Protein AF-0000000065850130 (afdb_homodimer)

pLDDT: mean 79.48, std 25.75, range [26.55, 98.88]

Organism: Oryctolagus cuniculus (NCBI:txid9986)

Sequence (296 aa):
MARSLGVPLLLLAALVVALALAVSPAAGARTRQSPRLLGGLEDVDAQEKDVQRALGFAESEYNKGSNDRYHSRALQVVRARRQIVSGVKYYLDVLIGRTTCTKTQTNLANCPFHDQPDLQRKMLCSFEIYSVPWLNKISLLKSDCQNAMARSLGVPLLLLAALVVALALAVSPAAGARTRQSPRLLGGLEDVDAQEKDVQRALGFAESEYNKGSNDRYHSRALQVVRARRQIVSGVKYYLDVLIGRTTCTKTQTNLANCPFHDQPDLQRKMLCSFEIYSVPWLNKISLLKSDCQNA

Secondary structure (DSSP, 8-state):
-------------------------------------TTSEEE--TTSHHHHHHHHHHHHHHHHH---SEEEEEEEEEEEEEEEEEEEEEEEEEEEEEEEEETTSS-GGGPPBP-STTT--EEEEEEEEEEEGGGTEEEEEEEEEEE-/-------------------------------------TTSEEE--TTSHHHHHHHHHHHHHHHHH---SEEEEEEEEEEEEEEEEEEEEEEEEEEEEEEEEETTSS-GGGPPBP-STTT--EEEEEEEEEEEGGGTEEEEEEEEEEE-

Nearest PDB structures (foldseek):
  3qrd-assembly3_A-2  TM=7.182E-01  e=1.865E-14  Homo sapiens
  3s67-assembly1_A-2  TM=6.774E-01  e=1.975E-14  Homo sapiens
  3sva-assembly1_A  TM=6.772E-01  e=9.331E-14  Homo sapiens
  1tij-assembly1_B  TM=5.466E-01  e=1.109E-13  Homo sapiens
  8v57-assembly1_D  TM=5.405E-01  e=1.966E-12  Mus musculus

InterPro domains:
  IPR000010 Cystatin domain [PF00031] (39-134)
  IPR000010 Cystatin domain [SM00043] (36-146)
  IPR000010 Cystatin domain [cd00042] (39-145)
  IPR046350 Cystatin superfamily [SSF54403] (38-146)

Solvent-accessible surface area (backbone atoms only — not comparable to full-atom values): 17678 Å² total; per-residue (Å²): 138,89,71,89,74,80,79,82,84,80,81,79,80,80,79,80,77,77,74,74,76,75,74,68,74,76,72,70,76,66,70,68,67,58,75,72,59,87,51,47,81,37,84,48,64,67,80,39,67,70,47,43,51,52,49,51,50,51,41,52,52,50,47,73,71,41,87,58,67,47,32,48,44,78,74,39,77,77,40,36,30,37,24,51,42,66,39,35,35,36,40,37,32,32,36,31,29,29,27,72,38,47,68,84,58,81,72,72,89,75,48,54,64,40,81,51,81,96,60,29,58,39,31,42,30,43,38,33,34,42,34,25,74,94,72,74,41,74,46,79,74,44,78,49,74,43,86,93,130,88,72,82,73,75,75,77,82,77,77,79,76,79,76,77,76,74,74,73,75,72,72,66,74,73,69,68,74,66,68,68,67,58,76,70,58,88,49,46,81,37,84,47,64,67,80,38,67,69,48,42,52,52,47,53,51,51,40,51,54,49,47,72,72,40,89,60,67,46,32,50,44,77,74,38,77,76,41,35,32,35,23,51,43,66,38,37,36,36,40,37,31,33,36,31,29,30,26,73,38,47,68,84,57,82,71,70,89,74,48,56,65,41,81,51,79,95,60,27,58,40,33,42,31,42,40,33,34,43,34,25,75,96,70,75,41,74,46,81,74,45,77,47,76,41,86,93

Structure (mmCIF, N/CA/C/O backbone):
data_AF-0000000065850130-model_v1
#
loop_
_entity.id
_entity.type
_entity.pdbx_description
1 polymer Cystatin-C
#
loop_
_atom_site.group_PDB
_atom_site.id
_atom_site.type_symbol
_atom_site.label_atom_id
_atom_site.label_alt_id
_atom_site.label_comp_id
_atom_site.label_asym_id
_atom_site.label_entity_id
_atom_site.label_seq_id
_atom_site.pdbx_PDB_ins_code
_atom_site.Cartn_x
_atom_site.Cartn_y
_atom_site.Cartn_z
_atom_site.occupancy
_atom_site.B_iso_or_equiv
_atom_site.auth_seq_id
_atom_site.auth_comp_id
_atom_site.auth_asym_id
_atom_site.auth_atom_id
_atom_site.pdbx_PDB_model_num
ATOM 1 N N . MET A 1 1 ? 57.312 29.875 -98.312 1 26.55 1 MET A N 1
ATOM 2 C CA . MET A 1 1 ? 57.781 28.953 -97.312 1 26.55 1 MET A CA 1
ATOM 3 C C . MET A 1 1 ? 56.781 28.922 -96.125 1 26.55 1 MET A C 1
ATOM 5 O O . MET A 1 1 ? 56.125 29.922 -95.875 1 26.55 1 MET A O 1
ATOM 9 N N . ALA A 1 2 ? 56.719 27.703 -95.375 1 26.78 2 ALA A N 1
ATOM 10 C CA . ALA A 1 2 ? 55.75 26.859 -94.688 1 26.78 2 ALA A CA 1
ATOM 11 C C . ALA A 1 2 ? 55.219 27.578 -93.438 1 26.78 2 ALA A C 1
ATOM 13 O O . ALA A 1 2 ? 55.781 28.562 -93 1 26.78 2 ALA A O 1
ATOM 14 N N . ARG A 1 3 ? 54.656 26.719 -92.562 1 31.78 3 ARG A N 1
ATOM 15 C CA . ARG A 1 3 ? 53.531 26.141 -91.812 1 31.78 3 ARG A CA 1
ATOM 16 C C . ARG A 1 3 ? 53.656 26.422 -90.312 1 31.78 3 ARG A C 1
ATOM 18 O O . ARG A 1 3 ? 53.219 25.625 -89.5 1 31.78 3 ARG A O 1
ATOM 25 N N . SER A 1 4 ? 54.656 27.266 -89.812 1 37.72 4 SER A N 1
ATOM 26 C CA . SER A 1 4 ? 54.969 26.953 -88.438 1 37.72 4 SER A CA 1
ATOM 27 C C . SER A 1 4 ? 53.75 27.141 -87.562 1 37.72 4 SER A C 1
ATOM 29 O O . SER A 1 4 ? 53.188 28.234 -87.5 1 37.72 4 SER A O 1
ATOM 31 N N . LEU A 1 5 ? 52.906 25.984 -87.375 1 41.31 5 LEU A N 1
ATOM 32 C CA . LEU A 1 5 ? 51.656 25.625 -86.688 1 41.31 5 LEU A CA 1
ATOM 33 C C . LEU A 1 5 ? 51.844 25.844 -85.188 1 41.31 5 LEU A C 1
ATOM 35 O O . LEU A 1 5 ? 52.562 25.125 -84.5 1 41.31 5 LEU A O 1
ATOM 39 N N . GLY A 1 6 ? 52.312 26.938 -84.625 1 37.31 6 GLY A N 1
ATOM 40 C CA . GLY A 1 6 ? 52.594 26.953 -83.188 1 37.31 6 GLY A CA 1
ATOM 41 C C . GLY A 1 6 ? 51.406 26.531 -82.375 1 37.31 6 GLY A C 1
ATOM 42 O O . GLY A 1 6 ? 50.281 26.984 -82.625 1 37.31 6 GLY A O 1
ATOM 43 N N . VAL A 1 7 ? 51.375 25.234 -81.75 1 42.41 7 VAL A N 1
ATOM 44 C CA . VAL A 1 7 ? 50.5 24.375 -81 1 42.41 7 VAL A CA 1
ATOM 45 C C . VAL A 1 7 ? 50.062 25.109 -79.75 1 42.41 7 VAL A C 1
ATOM 47 O O . VAL A 1 7 ? 50.875 25.625 -79 1 42.41 7 VAL A O 1
ATOM 50 N N . PRO A 1 8 ? 48.75 25.672 -79.688 1 41.31 8 PRO A N 1
ATOM 51 C CA . PRO A 1 8 ? 48.156 26.359 -78.5 1 41.31 8 PRO A CA 1
ATOM 52 C C . PRO A 1 8 ? 48.094 25.5 -77.25 1 41.31 8 PRO A C 1
ATOM 54 O O . PRO A 1 8 ? 48 24.281 -77.375 1 41.31 8 PRO A O 1
ATOM 57 N N . LEU A 1 9 ? 48.781 25.828 -76.125 1 37.78 9 LEU A N 1
ATOM 58 C CA . LEU A 1 9 ? 48.969 25.422 -74.688 1 37.78 9 LEU A CA 1
ATOM 59 C C . LEU A 1 9 ? 47.625 25.203 -74 1 37.78 9 LEU A C 1
ATOM 61 O O . LEU A 1 9 ? 46.906 26.156 -73.75 1 37.78 9 LEU A O 1
ATOM 65 N N . LEU A 1 10 ? 46.75 24.172 -74.438 1 36.59 10 LEU A N 1
ATOM 66 C CA . LEU A 1 10 ? 45.469 23.797 -73.812 1 36.59 10 LEU A CA 1
ATOM 67 C C . LEU A 1 10 ? 45.688 23.406 -72.375 1 36.59 10 LEU A C 1
ATOM 69 O O . LEU A 1 10 ? 46.406 22.469 -72.062 1 36.59 10 LEU A O 1
ATOM 73 N N . LEU A 1 11 ? 45.625 24.422 -71.375 1 32.78 11 LEU A N 1
ATOM 74 C CA . LEU A 1 11 ? 45.688 24.391 -69.938 1 32.78 11 LEU A CA 1
ATOM 75 C C . LEU A 1 11 ? 44.625 23.453 -69.375 1 32.78 11 LEU A C 1
ATOM 77 O O . LEU A 1 11 ? 43.406 23.656 -69.625 1 32.78 11 LEU A O 1
ATOM 81 N N . LEU A 1 12 ? 44.875 22.094 -69.125 1 30.59 12 LEU A N 1
ATOM 82 C CA . LEU A 1 12 ? 44.156 20.953 -68.562 1 30.59 12 LEU A CA 1
ATOM 83 C C . LEU A 1 12 ? 43.75 21.234 -67.125 1 30.59 12 LEU A C 1
ATOM 85 O O . LEU A 1 12 ? 44.594 21.328 -66.25 1 30.59 12 LEU A O 1
ATOM 89 N N . ALA A 1 13 ? 42.719 22.109 -66.875 1 31.52 13 ALA A N 1
ATOM 90 C CA . ALA A 1 13 ? 42.219 22.375 -65.5 1 31.52 13 ALA A CA 1
ATOM 91 C C . ALA A 1 13 ? 41.656 21.109 -64.875 1 31.52 13 ALA A C 1
ATOM 93 O O . ALA A 1 13 ? 40.688 20.531 -65.375 1 31.52 13 ALA A O 1
ATOM 94 N N . ALA A 1 14 ? 42.469 20.203 -64.25 1 30.5 14 ALA A N 1
ATOM 95 C CA . ALA A 1 14 ? 42.156 19 -63.5 1 30.5 14 ALA A CA 1
ATOM 96 C C . ALA A 1 14 ? 41.156 19.297 -62.406 1 30.5 14 ALA A C 1
ATOM 98 O O . ALA A 1 14 ? 41.406 20.156 -61.531 1 30.5 14 ALA A O 1
ATOM 99 N N . LEU A 1 15 ? 39.844 19.094 -62.594 1 32.31 15 LEU A N 1
ATOM 100 C CA . LEU A 1 15 ? 38.688 19.156 -61.719 1 32.31 15 LEU A CA 1
ATOM 101 C C . LEU A 1 15 ? 38.812 18.156 -60.562 1 32.31 15 LEU A C 1
ATOM 103 O O . LEU A 1 15 ? 38.906 16.953 -60.781 1 32.31 15 LEU A O 1
ATOM 107 N N . VAL A 1 16 ? 39.531 18.453 -59.469 1 32.03 16 VAL A N 1
ATOM 108 C CA . VAL A 1 16 ? 39.625 17.672 -58.25 1 32.03 16 VAL A CA 1
ATOM 109 C C . VAL A 1 16 ? 38.25 17.438 -57.656 1 32.03 16 VAL A C 1
ATOM 111 O O . VAL A 1 16 ? 37.531 18.391 -57.344 1 32.03 16 VAL A O 1
ATOM 114 N N . VAL A 1 17 ? 37.5 16.406 -58.094 1 30.25 17 VAL A N 1
ATOM 115 C CA . VAL A 1 17 ? 36.25 15.906 -57.531 1 30.25 17 VAL A CA 1
ATOM 116 C C . VAL A 1 17 ? 36.469 15.523 -56.062 1 30.25 17 VAL A C 1
ATOM 118 O O . VAL A 1 17 ? 37.219 14.609 -55.75 1 30.25 17 VAL A O 1
ATOM 121 N N . ALA A 1 18 ? 36.438 16.5 -55.156 1 30.03 18 ALA A N 1
ATOM 122 C CA . ALA A 1 18 ? 36.438 16.281 -53.688 1 30.03 18 ALA A CA 1
ATOM 123 C C . ALA A 1 18 ? 35.312 15.352 -53.281 1 30.03 18 ALA A C 1
ATOM 125 O O . ALA A 1 18 ? 34.125 15.672 -53.469 1 30.03 18 ALA A O 1
ATOM 126 N N . LEU A 1 19 ? 35.469 14.047 -53.438 1 30.03 19 LEU A N 1
ATOM 127 C CA . LEU A 1 19 ? 34.594 13.039 -52.844 1 30.03 19 LEU A CA 1
ATOM 128 C C . LEU A 1 19 ? 34.406 13.273 -51.375 1 30.03 19 LEU A C 1
ATOM 130 O O . LEU A 1 19 ? 35.344 13.094 -50.594 1 30.03 19 LEU A O 1
ATOM 134 N N . ALA A 1 20 ? 33.75 14.328 -50.969 1 31.95 20 ALA A N 1
ATOM 135 C CA . ALA A 1 20 ? 33.375 14.453 -49.562 1 31.95 20 ALA A CA 1
ATOM 136 C C . ALA A 1 20 ? 32.688 13.188 -49.062 1 31.95 20 ALA A C 1
ATOM 138 O O . ALA A 1 20 ? 31.641 12.805 -49.562 1 31.95 20 ALA A O 1
ATOM 139 N N . LEU A 1 21 ? 33.5 12.172 -48.719 1 33.78 21 LEU A N 1
ATOM 140 C CA . LEU A 1 21 ? 33.031 11.023 -47.969 1 33.78 21 LEU A CA 1
ATOM 141 C C . LEU A 1 21 ? 32.156 11.461 -46.781 1 33.78 21 LEU A C 1
ATOM 143 O O . LEU A 1 21 ? 32.625 12.203 -45.938 1 33.78 21 LEU A O 1
ATOM 147 N N . ALA A 1 22 ? 30.844 11.727 -46.969 1 33.56 22 ALA A N 1
ATOM 148 C CA . ALA A 1 22 ? 29.828 11.875 -45.938 1 33.56 22 ALA A CA 1
ATOM 149 C C . ALA A 1 22 ? 29.859 10.688 -44.969 1 33.56 22 ALA A C 1
ATOM 151 O O . ALA A 1 22 ? 29.516 9.57 -45.344 1 33.56 22 ALA A O 1
ATOM 152 N N . VAL A 1 23 ? 30.938 10.562 -44.25 1 39.09 23 VAL A N 1
ATOM 153 C CA . VAL A 1 23 ? 30.797 9.656 -43.094 1 39.09 23 VAL A CA 1
ATOM 154 C C . VAL A 1 23 ? 29.562 10.023 -42.281 1 39.09 23 VAL A C 1
ATOM 156 O O . VAL A 1 23 ? 29.484 11.117 -41.719 1 39.09 23 VAL A O 1
ATOM 159 N N . SER A 1 24 ? 28.375 9.711 -42.75 1 36.66 24 SER A N 1
ATOM 160 C CA . SER A 1 24 ? 27.219 9.844 -41.875 1 36.66 24 SER A CA 1
ATOM 161 C C . SER A 1 24 ? 27.453 9.117 -40.562 1 36.66 24 SER A C 1
ATOM 163 O O . SER A 1 24 ? 27.781 7.934 -40.531 1 36.66 24 SER A O 1
ATOM 165 N N . PRO A 1 25 ? 27.922 9.844 -39.562 1 39.22 25 PRO A N 1
ATOM 166 C CA . PRO A 1 25 ? 27.953 9.117 -38.281 1 39.22 25 PRO A CA 1
ATOM 167 C C . PRO A 1 25 ? 26.656 8.375 -38 1 39.22 25 PRO A C 1
ATOM 169 O O . PRO A 1 25 ? 25.578 8.883 -38.312 1 39.22 25 PRO A O 1
ATOM 172 N N . ALA A 1 26 ? 26.547 7.074 -38.281 1 33.75 26 ALA A N 1
ATOM 173 C CA . ALA A 1 26 ? 25.484 6.281 -37.656 1 33.75 26 ALA A CA 1
ATOM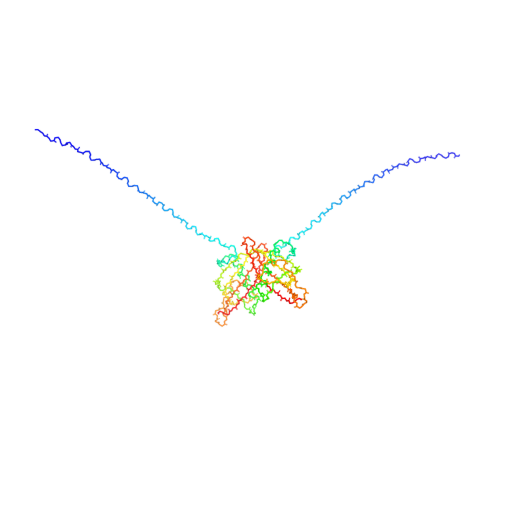 174 C C . ALA A 1 26 ? 25.219 6.707 -36.219 1 33.75 26 ALA A C 1
ATOM 176 O O . ALA A 1 26 ? 26.125 6.617 -35.375 1 33.75 26 ALA A O 1
ATOM 177 N N . ALA A 1 27 ? 24.547 7.809 -36.031 1 34.09 27 ALA A N 1
ATOM 178 C CA . ALA A 1 27 ? 24.031 8.125 -34.719 1 34.09 27 ALA A CA 1
ATOM 179 C C . ALA A 1 27 ? 23.5 6.875 -34 1 34.09 27 ALA A C 1
ATOM 181 O O . ALA A 1 27 ? 22.625 6.18 -34.531 1 34.09 27 ALA A O 1
ATOM 182 N N . GLY A 1 28 ? 24.375 6.043 -33.531 1 33.16 28 GLY A N 1
ATOM 183 C CA . GLY A 1 28 ? 23.891 4.996 -32.625 1 33.16 28 GLY A CA 1
ATOM 184 C C . GLY A 1 28 ? 22.656 5.406 -31.844 1 33.16 28 GLY A C 1
ATOM 185 O O . GLY A 1 28 ? 22.625 6.492 -31.266 1 33.16 28 GLY A O 1
ATOM 186 N N . ALA A 1 29 ? 21.516 5.016 -32.312 1 36.25 29 ALA A N 1
ATOM 187 C CA . ALA A 1 29 ? 20.281 5.141 -31.562 1 36.25 29 ALA A CA 1
ATOM 188 C C . ALA A 1 29 ? 20.5 4.852 -30.078 1 36.25 29 ALA A C 1
ATOM 190 O O . ALA A 1 29 ? 20.781 3.711 -29.703 1 36.25 29 ALA A O 1
ATOM 191 N N . ARG A 1 30 ? 21.266 5.688 -29.422 1 34.75 30 ARG A N 1
ATOM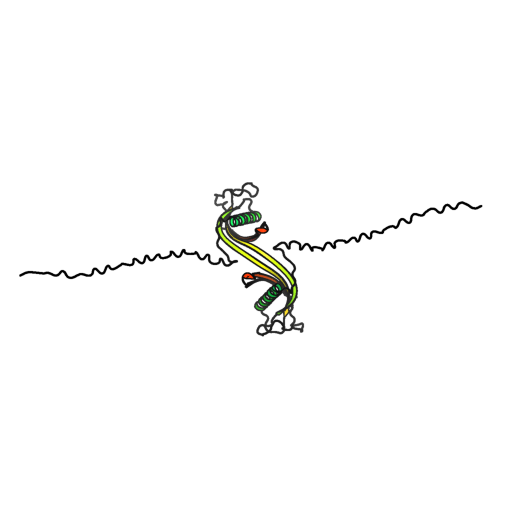 192 C CA . ARG A 1 30 ? 21.141 5.562 -27.984 1 34.75 30 ARG A CA 1
ATOM 193 C C . ARG A 1 30 ? 19.688 5.332 -27.578 1 34.75 30 ARG A C 1
ATOM 195 O O . ARG A 1 30 ? 18.828 6.152 -27.875 1 34.75 30 ARG A O 1
ATOM 202 N N . THR A 1 31 ? 19.156 4.188 -27.797 1 36.19 31 THR A N 1
ATOM 203 C CA . THR A 1 31 ? 17.906 3.93 -27.094 1 36.19 31 THR A CA 1
ATOM 204 C C . THR A 1 31 ? 17.812 4.742 -25.812 1 36.19 31 THR A C 1
ATOM 206 O O . THR A 1 31 ? 18.641 4.57 -24.906 1 36.19 31 THR A O 1
ATOM 209 N N . ARG A 1 32 ? 17.594 5.977 -25.922 1 35.81 32 ARG A N 1
ATOM 210 C CA . ARG A 1 32 ? 17.234 6.75 -24.75 1 35.81 32 ARG A CA 1
ATOM 211 C C . ARG A 1 32 ? 16.5 5.879 -23.719 1 35.81 32 ARG A C 1
ATOM 213 O O . ARG A 1 32 ? 15.383 5.438 -23.969 1 35.81 32 ARG A O 1
ATOM 220 N N . GLN A 1 33 ? 17.188 4.898 -23.188 1 36.97 33 GLN A N 1
ATOM 221 C CA . GLN A 1 33 ? 16.531 4.375 -22 1 36.97 33 GLN A CA 1
ATOM 222 C C . GLN A 1 33 ? 15.734 5.465 -21.281 1 36.97 33 GLN A C 1
ATOM 224 O O . GLN A 1 33 ? 16.297 6.496 -20.891 1 36.97 33 GLN A O 1
ATOM 229 N N . SER A 1 34 ? 14.68 5.914 -21.828 1 39.53 34 SER A N 1
ATOM 230 C CA . SER A 1 34 ? 13.812 6.828 -21.094 1 39.53 34 SER A CA 1
ATOM 231 C C . SER A 1 34 ? 14.086 6.766 -19.594 1 39.53 34 SER A C 1
ATOM 233 O O . SER A 1 34 ? 14.266 5.68 -19.031 1 39.53 34 SER A O 1
ATOM 235 N N . PRO A 1 35 ? 14.672 7.742 -19.109 1 41.19 35 PRO A N 1
ATOM 236 C CA . PRO A 1 35 ? 14.805 7.695 -17.641 1 41.19 35 PRO A CA 1
ATOM 237 C C . PRO A 1 35 ? 13.672 6.918 -16.984 1 41.19 35 PRO A C 1
ATOM 239 O O . PRO A 1 35 ? 12.5 7.25 -17.172 1 41.19 35 PRO A O 1
ATOM 242 N N . ARG A 1 36 ? 13.617 5.578 -17.125 1 45.78 36 ARG A N 1
ATOM 243 C CA . ARG A 1 36 ? 12.641 4.832 -16.328 1 45.78 36 ARG A CA 1
ATOM 244 C C . ARG A 1 36 ? 12.281 5.594 -15.062 1 45.78 36 ARG A C 1
ATOM 246 O O . ARG A 1 36 ? 13.148 5.879 -14.234 1 45.78 36 ARG A O 1
ATOM 253 N N . LEU A 1 37 ? 11.547 6.656 -15.203 1 47.38 37 LEU A N 1
ATOM 254 C CA . LEU A 1 37 ? 11.102 7.363 -14.016 1 47.38 37 LEU A CA 1
ATOM 255 C C . LEU A 1 37 ? 11.031 6.422 -12.812 1 47.38 37 LEU A C 1
ATOM 257 O O . LEU A 1 37 ? 10.367 5.387 -12.867 1 47.38 37 LEU A O 1
ATOM 261 N N . LEU A 1 38 ? 11.953 6.414 -11.914 1 55.56 38 LEU A N 1
ATOM 262 C CA . LEU A 1 38 ? 11.961 5.77 -10.609 1 55.56 38 LEU A CA 1
ATOM 263 C C . LEU A 1 38 ? 10.57 5.797 -9.984 1 55.56 38 LEU A C 1
ATOM 265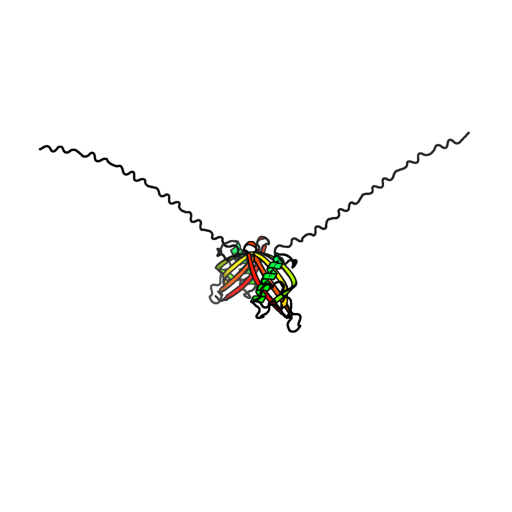 O O . LEU A 1 38 ? 9.93 6.848 -9.922 1 55.56 38 LEU A O 1
ATOM 269 N N . GLY A 1 39 ? 9.875 4.707 -10.07 1 67.69 39 GLY A N 1
ATOM 270 C CA . GLY A 1 39 ? 8.625 4.523 -9.352 1 67.69 39 GLY A CA 1
ATOM 271 C C . GLY A 1 39 ? 7.461 4.152 -10.25 1 67.69 39 GLY A C 1
ATOM 272 O O . GLY A 1 39 ? 6.371 3.83 -9.773 1 67.69 39 GLY A O 1
ATOM 273 N N . GLY A 1 40 ? 7.711 4.355 -11.578 1 79.06 40 GLY A N 1
ATOM 274 C CA . GLY A 1 40 ? 6.594 3.959 -12.422 1 79.06 40 GLY A CA 1
ATOM 275 C C . GLY A 1 40 ? 6.57 2.473 -12.719 1 79.06 40 GLY A C 1
ATOM 276 O O . GLY A 1 40 ? 7.535 1.761 -12.43 1 79.06 40 GLY A O 1
ATOM 277 N N . LEU A 1 41 ? 5.426 2.084 -13.289 1 91.5 41 LEU A N 1
ATOM 278 C CA . LEU A 1 41 ? 5.289 0.685 -13.68 1 91.5 41 LEU A CA 1
ATOM 279 C C . LEU A 1 41 ? 6.082 0.399 -14.953 1 91.5 41 LEU A C 1
ATOM 281 O O . LEU A 1 41 ? 6.066 1.196 -15.891 1 91.5 41 LEU A O 1
ATOM 285 N N . GLU A 1 42 ? 6.844 -0.608 -14.938 1 94.25 42 GLU A N 1
ATOM 286 C CA . GLU A 1 42 ? 7.629 -1.029 -16.094 1 94.25 42 GLU A CA 1
ATOM 287 C C . GLU A 1 42 ? 7.328 -2.479 -16.469 1 94.25 42 GLU A C 1
ATOM 289 O O . GLU A 1 42 ? 7.246 -3.346 -15.594 1 94.25 42 GLU A O 1
ATOM 294 N N . ASP A 1 43 ? 7.117 -2.707 -17.781 1 97 43 ASP A N 1
ATOM 295 C CA . ASP A 1 43 ? 7.004 -4.086 -18.25 1 97 43 ASP A CA 1
ATOM 296 C C . ASP A 1 43 ? 8.32 -4.836 -18.078 1 97 43 ASP A C 1
ATOM 298 O O . ASP A 1 43 ? 9.391 -4.289 -18.359 1 97 43 ASP A O 1
ATOM 302 N N . VAL A 1 44 ? 8.195 -6.023 -17.562 1 97.56 44 VAL A N 1
ATOM 303 C CA . VAL A 1 44 ? 9.414 -6.801 -17.375 1 97.56 44 VAL A CA 1
ATOM 304 C C . VAL A 1 44 ? 9.219 -8.211 -17.922 1 97.56 44 VAL A C 1
ATOM 306 O O . VAL A 1 44 ? 8.086 -8.672 -18.094 1 97.56 44 VAL A O 1
ATOM 309 N N . ASP A 1 45 ? 10.344 -8.812 -18.219 1 97.75 45 ASP A N 1
ATOM 310 C CA . ASP A 1 45 ? 10.328 -10.18 -18.719 1 97.75 45 ASP A CA 1
ATOM 311 C C . ASP A 1 45 ? 9.945 -11.164 -17.609 1 97.75 45 ASP A C 1
ATOM 313 O O . ASP A 1 45 ? 10.539 -11.148 -16.531 1 97.75 45 ASP A O 1
ATOM 317 N N . ALA A 1 46 ? 9.023 -12.016 -17.969 1 97.81 46 ALA A N 1
ATOM 318 C CA . ALA A 1 46 ? 8.523 -13 -17.016 1 97.81 46 ALA A CA 1
ATOM 319 C C . ALA A 1 46 ? 9.633 -13.977 -16.609 1 97.81 46 ALA A C 1
ATOM 321 O O . ALA A 1 46 ? 9.523 -14.641 -15.57 1 97.81 46 ALA A O 1
ATOM 322 N N . GLN A 1 47 ? 10.688 -14.008 -17.328 1 97.5 47 GLN A N 1
ATOM 323 C CA . GLN A 1 47 ? 11.719 -15.016 -17.078 1 97.5 47 GLN A CA 1
ATOM 324 C C . GLN A 1 47 ? 12.82 -14.469 -16.188 1 97.5 47 GLN A C 1
ATOM 326 O O . GLN A 1 47 ? 13.719 -15.203 -15.773 1 97.5 47 GLN A O 1
ATOM 331 N N . GLU A 1 48 ? 12.703 -13.188 -15.859 1 97.19 48 GLU A N 1
ATOM 332 C CA . GLU A 1 48 ? 13.68 -12.641 -14.922 1 97.19 48 GLU A CA 1
ATOM 333 C C . GLU A 1 48 ? 13.625 -13.375 -13.586 1 97.19 48 GLU A C 1
ATOM 335 O O . GLU A 1 48 ? 12.547 -13.727 -13.102 1 97.19 48 GLU A O 1
ATOM 340 N N . LYS A 1 49 ? 14.789 -13.539 -13.008 1 96.81 49 LYS A N 1
ATOM 341 C CA . LYS A 1 49 ? 14.93 -14.336 -11.789 1 96.81 49 LYS A CA 1
ATOM 342 C C . LYS A 1 49 ? 13.992 -13.82 -10.695 1 96.81 49 LYS A C 1
ATOM 344 O O . LYS A 1 49 ? 13.273 -14.609 -10.062 1 96.81 49 LYS A O 1
ATOM 349 N N . ASP A 1 50 ? 13.984 -12.531 -10.484 1 96.75 50 ASP A N 1
ATOM 350 C CA . ASP A 1 50 ? 13.18 -11.961 -9.406 1 96.75 50 ASP A CA 1
ATOM 351 C C . ASP A 1 50 ? 11.688 -12.094 -9.711 1 96.75 50 ASP A C 1
ATOM 353 O O . ASP A 1 50 ? 10.875 -12.258 -8.805 1 96.75 50 ASP A O 1
ATOM 357 N N . VAL A 1 51 ? 11.352 -12.016 -10.977 1 97.81 51 VAL A N 1
ATOM 358 C CA . VAL A 1 51 ? 9.961 -12.195 -11.375 1 97.81 51 VAL A CA 1
ATOM 359 C C . VAL A 1 51 ? 9.539 -13.648 -11.141 1 97.81 51 VAL A C 1
ATOM 361 O O . VAL A 1 51 ? 8.445 -13.914 -10.648 1 97.81 51 VAL A O 1
ATOM 364 N N . GLN A 1 52 ? 10.43 -14.562 -11.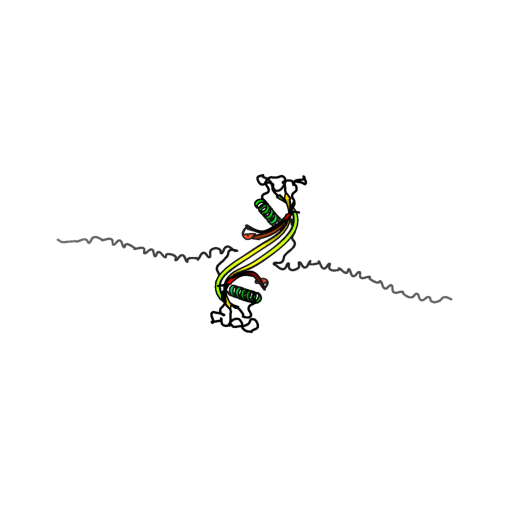438 1 97.5 52 GLN A N 1
ATOM 365 C CA . GLN A 1 52 ? 10.156 -15.969 -11.203 1 97.5 52 GLN A CA 1
ATOM 366 C C . GLN A 1 52 ? 9.992 -16.266 -9.719 1 97.5 52 GLN A C 1
ATOM 368 O O . GLN A 1 52 ? 9.148 -17.078 -9.32 1 97.5 52 GLN A O 1
ATOM 373 N N . ARG A 1 53 ? 10.805 -15.648 -8.977 1 97.19 53 ARG A N 1
ATOM 374 C CA . ARG A 1 53 ? 10.656 -15.797 -7.531 1 97.19 53 ARG A CA 1
ATOM 375 C C . ARG A 1 53 ? 9.289 -15.289 -7.066 1 97.19 53 ARG A C 1
ATOM 377 O O . ARG A 1 53 ? 8.609 -15.945 -6.281 1 97.19 53 ARG A O 1
ATOM 384 N N . ALA A 1 54 ? 8.898 -14.117 -7.516 1 98.44 54 ALA A N 1
ATOM 385 C CA . ALA A 1 54 ? 7.594 -13.555 -7.188 1 98.44 54 ALA A CA 1
ATOM 386 C C .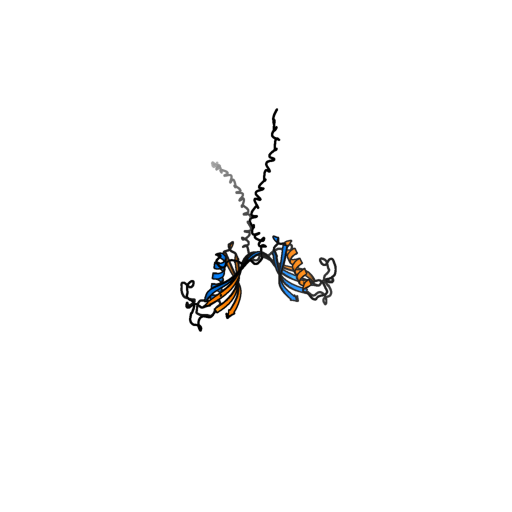 ALA A 1 54 ? 6.469 -14.477 -7.652 1 98.44 54 ALA A C 1
ATOM 388 O O . ALA A 1 54 ? 5.488 -14.68 -6.93 1 98.44 54 ALA A O 1
ATOM 389 N N . LEU A 1 55 ? 6.617 -15.016 -8.797 1 98.19 55 LEU A N 1
ATOM 390 C CA . LEU A 1 55 ? 5.633 -15.945 -9.336 1 98.19 55 LEU A CA 1
ATOM 391 C C . LEU A 1 55 ? 5.504 -17.172 -8.453 1 98.19 55 LEU A C 1
ATOM 393 O O . LEU A 1 55 ? 4.391 -17.609 -8.141 1 98.19 55 LEU A O 1
ATOM 397 N N . GLY A 1 56 ? 6.621 -17.719 -8.109 1 97.12 56 GLY A N 1
ATOM 398 C CA . GLY A 1 56 ? 6.594 -18.875 -7.223 1 97.12 56 GLY A CA 1
ATOM 399 C C . GLY A 1 56 ? 5.875 -18.609 -5.914 1 97.12 56 GLY A C 1
ATOM 400 O O . GLY A 1 56 ? 5.078 -19.422 -5.457 1 97.12 56 GLY A O 1
ATOM 401 N N . PHE A 1 57 ? 6.133 -17.484 -5.383 1 98.25 57 PHE A N 1
ATOM 402 C CA . PHE A 1 57 ? 5.465 -17.094 -4.148 1 98.25 57 PHE A CA 1
ATOM 403 C C . PHE A 1 57 ? 3.963 -16.953 -4.371 1 98.25 57 PHE A C 1
ATOM 405 O O . PHE A 1 57 ? 3.162 -17.422 -3.555 1 98.25 57 PHE A O 1
ATOM 412 N N . ALA A 1 58 ? 3.594 -16.328 -5.422 1 98.31 58 ALA A N 1
ATOM 413 C CA . ALA A 1 58 ? 2.18 -16.172 -5.75 1 98.31 58 ALA A CA 1
ATOM 414 C C . ALA A 1 58 ? 1.487 -17.516 -5.902 1 98.31 58 ALA A C 1
ATOM 416 O O . ALA A 1 58 ? 0.369 -17.703 -5.418 1 98.31 58 ALA A O 1
ATOM 417 N N . GLU A 1 59 ? 2.176 -18.406 -6.559 1 97.12 59 GLU A N 1
ATOM 418 C CA . GLU A 1 59 ? 1.625 -19.75 -6.734 1 97.12 59 GLU A CA 1
ATOM 419 C C . GLU A 1 59 ? 1.412 -20.438 -5.391 1 97.12 59 GLU A C 1
ATOM 421 O O . GLU A 1 59 ? 0.377 -21.078 -5.168 1 97.12 59 GLU A O 1
ATOM 426 N N . SER A 1 60 ? 2.412 -20.266 -4.609 1 96.56 60 SER A N 1
ATOM 427 C CA . SER A 1 60 ? 2.305 -20.859 -3.283 1 96.56 60 SER A CA 1
ATOM 428 C C . SER A 1 60 ? 1.125 -20.281 -2.51 1 96.56 60 SER A C 1
ATOM 430 O O . SER A 1 60 ? 0.347 -21.016 -1.907 1 96.56 60 SER A O 1
ATOM 432 N N . GLU A 1 61 ? 0.995 -18.969 -2.547 1 97.88 61 GLU A N 1
ATOM 433 C CA . GLU A 1 61 ? -0.109 -18.312 -1.852 1 97.88 61 GLU A CA 1
ATOM 434 C C . GLU A 1 61 ? -1.455 -18.734 -2.441 1 97.88 61 GLU A C 1
ATOM 436 O O . GLU A 1 61 ? -2.424 -18.938 -1.707 1 97.88 61 GLU A O 1
ATOM 441 N N . TYR A 1 62 ? -1.56 -18.844 -3.693 1 97.69 62 TYR A N 1
ATOM 442 C CA . TYR A 1 62 ? -2.777 -19.297 -4.355 1 97.69 62 TYR A CA 1
ATOM 443 C C . TYR A 1 62 ? -3.197 -20.672 -3.84 1 97.69 62 TYR A C 1
ATOM 445 O O . TYR A 1 62 ? -4.363 -20.875 -3.496 1 97.69 62 TYR A O 1
ATOM 453 N N . ASN A 1 63 ? -2.283 -21.562 -3.82 1 96.75 63 ASN A N 1
ATOM 454 C CA . ASN A 1 63 ? -2.57 -22.922 -3.416 1 96.75 63 ASN A CA 1
ATOM 455 C C . ASN A 1 63 ? -2.963 -23.016 -1.944 1 96.75 63 ASN A C 1
ATOM 457 O O . ASN A 1 63 ? -3.826 -23.797 -1.569 1 96.75 63 ASN A O 1
ATOM 461 N N . LYS A 1 64 ? -2.332 -22.266 -1.142 1 96.12 64 LYS A N 1
ATOM 462 C CA . LYS A 1 64 ? -2.684 -22.234 0.274 1 96.12 64 LYS A CA 1
ATOM 463 C C . LYS A 1 64 ? -4.117 -21.734 0.469 1 96.12 64 LYS A C 1
ATOM 465 O O . LYS A 1 64 ? -4.812 -22.188 1.385 1 96.12 64 LYS A O 1
ATOM 470 N N . GLY A 1 65 ? -4.531 -20.844 -0.395 1 95.44 65 GLY A N 1
ATOM 471 C CA . GLY A 1 65 ? -5.848 -20.234 -0.25 1 95.44 65 GLY A CA 1
ATOM 472 C C . GLY A 1 65 ? -6.934 -20.984 -1 1 95.44 65 GLY A C 1
ATOM 473 O O . GLY A 1 65 ? -8.109 -20.641 -0.904 1 95.44 65 GLY A O 1
ATOM 474 N N . SER A 1 66 ? -6.5 -21.906 -1.706 1 94.19 66 SER A N 1
ATOM 475 C CA . SER A 1 66 ? -7.457 -22.656 -2.506 1 94.19 66 SER A CA 1
ATOM 476 C C . SER A 1 66 ? -7.941 -23.906 -1.764 1 94.19 66 SER A C 1
ATOM 478 O O . SER A 1 66 ? -7.152 -24.594 -1.114 1 94.19 66 SER A O 1
ATOM 480 N N . ASN A 1 67 ? -9.234 -24.219 -1.868 1 93.19 67 ASN A N 1
ATOM 481 C CA . ASN A 1 67 ? -9.789 -25.406 -1.242 1 93.19 67 ASN A CA 1
ATOM 482 C C . ASN A 1 67 ? -9.648 -26.625 -2.143 1 93.19 67 ASN A C 1
ATOM 484 O O . ASN A 1 67 ? -10.07 -27.734 -1.778 1 93.19 67 ASN A O 1
ATOM 488 N N . ASP A 1 68 ? -9.031 -26.422 -3.182 1 94.31 68 ASP A N 1
ATOM 489 C CA . ASP A 1 68 ? -8.844 -27.547 -4.098 1 94.31 68 ASP A CA 1
ATOM 490 C C . ASP A 1 68 ? -7.824 -28.547 -3.549 1 94.31 68 ASP A C 1
ATOM 492 O O . ASP A 1 68 ? -6.809 -28.141 -2.973 1 94.31 68 ASP A O 1
ATOM 496 N N . ARG A 1 69 ? -8.156 -29.906 -3.729 1 93.06 69 ARG A N 1
ATOM 497 C CA . ARG A 1 69 ? -7.219 -30.922 -3.287 1 93.06 69 ARG A CA 1
ATOM 498 C C . ARG A 1 69 ? -5.992 -30.969 -4.191 1 93.06 69 ARG A C 1
ATOM 500 O O . ARG A 1 69 ? -4.914 -31.375 -3.76 1 93.06 69 ARG A O 1
ATOM 507 N N . TYR A 1 70 ? -6.199 -30.562 -5.422 1 95 70 TYR A N 1
ATOM 508 C CA . TYR A 1 70 ? -5.109 -30.609 -6.387 1 95 70 TYR A CA 1
ATOM 509 C C . TYR A 1 70 ? -4.285 -29.328 -6.348 1 95 70 TYR A C 1
ATOM 511 O O . TYR A 1 70 ? -4.82 -28.25 -6.086 1 95 70 TYR A O 1
ATOM 519 N N . HIS A 1 71 ? -3.012 -29.484 -6.605 1 96.31 71 HIS A N 1
ATOM 520 C CA . HIS A 1 71 ? -2.086 -28.375 -6.77 1 96.31 71 HIS A CA 1
ATOM 521 C C . HIS A 1 71 ? -2.316 -27.656 -8.102 1 96.31 71 HIS A C 1
ATOM 523 O O . HIS A 1 71 ? -2.604 -28.297 -9.109 1 96.31 71 HIS A O 1
ATOM 529 N N . SER A 1 72 ? -2.252 -26.312 -8.062 1 96.69 72 SER A N 1
ATOM 530 C CA . SER A 1 72 ? -2.316 -25.516 -9.281 1 96.69 72 SER A CA 1
ATOM 531 C C . SER A 1 72 ? -0.988 -24.812 -9.555 1 96.69 72 SER A C 1
ATOM 533 O O . SER A 1 72 ? -0.213 -24.562 -8.633 1 96.69 72 SER A O 1
ATOM 535 N N . ARG A 1 73 ? -0.667 -24.625 -10.836 1 96.81 73 ARG A N 1
ATOM 536 C CA . ARG A 1 73 ? 0.535 -23.875 -11.18 1 96.81 73 ARG A CA 1
ATOM 537 C C . ARG A 1 73 ? 0.298 -22.984 -12.391 1 96.81 73 ARG A C 1
ATOM 539 O O . ARG A 1 73 ? -0.729 -23.094 -13.062 1 96.81 73 ARG A O 1
ATOM 546 N N . ALA A 1 74 ? 1.247 -22.109 -12.648 1 97.12 74 ALA A N 1
ATOM 547 C CA . ALA A 1 74 ? 1.106 -21.156 -13.742 1 97.12 74 ALA A CA 1
ATOM 548 C C . ALA A 1 74 ? 1.17 -21.844 -15.094 1 97.12 74 ALA A C 1
ATOM 550 O O . ALA A 1 74 ? 2.111 -22.594 -15.367 1 97.12 74 ALA A O 1
ATOM 551 N N . LEU A 1 75 ? 0.099 -21.625 -15.883 1 96.31 75 LEU A N 1
ATOM 552 C CA . LEU A 1 75 ? 0.132 -22 -17.297 1 96.31 75 LEU A CA 1
ATOM 553 C C . LEU A 1 75 ? 0.898 -20.969 -18.125 1 96.31 75 LEU A C 1
ATOM 555 O O . LEU A 1 75 ? 1.642 -21.328 -19.031 1 96.31 75 LEU A O 1
ATOM 559 N N . GLN A 1 76 ? 0.657 -19.75 -17.734 1 97.19 76 GLN A N 1
ATOM 560 C CA . GLN A 1 76 ? 1.214 -18.641 -18.5 1 97.19 76 GLN A CA 1
ATOM 561 C C . GLN A 1 76 ? 1.208 -17.344 -17.672 1 97.19 76 GLN A C 1
ATOM 563 O O . GLN A 1 76 ? 0.232 -17.062 -16.969 1 97.19 76 GLN A O 1
ATOM 568 N N . VAL A 1 77 ? 2.41 -16.672 -17.766 1 98.62 77 VAL A N 1
ATOM 569 C CA . VAL A 1 77 ? 2.404 -15.297 -17.297 1 98.62 77 VAL A CA 1
ATOM 570 C C . VAL A 1 77 ? 1.946 -14.367 -18.406 1 98.62 77 VAL A C 1
ATOM 572 O O . VAL A 1 77 ? 2.689 -14.109 -19.359 1 98.62 77 VAL A O 1
ATOM 575 N N . VAL A 1 78 ? 0.743 -13.867 -18.25 1 98.56 78 VAL A N 1
ATOM 576 C CA . VAL A 1 78 ? 0.141 -13.023 -19.281 1 98.56 78 VAL A CA 1
ATOM 577 C C . VAL A 1 78 ? 0.818 -11.656 -19.281 1 98.56 78 VAL A C 1
ATOM 579 O O . VAL A 1 78 ? 1.055 -11.078 -20.344 1 98.56 78 VAL A O 1
ATOM 582 N N . ARG A 1 79 ? 1.136 -11.156 -18.141 1 98.56 79 ARG A N 1
ATOM 583 C CA . ARG A 1 79 ? 1.791 -9.859 -18.016 1 98.56 79 ARG A CA 1
ATOM 584 C C . ARG A 1 79 ? 2.566 -9.773 -16.703 1 98.56 79 ARG A C 1
ATOM 586 O O . ARG A 1 79 ? 2.115 -10.273 -15.672 1 98.56 79 ARG A O 1
ATOM 593 N N . ALA A 1 80 ? 3.744 -9.172 -16.828 1 98.69 80 ALA A N 1
ATOM 594 C CA . ALA A 1 80 ? 4.562 -8.891 -15.648 1 98.69 80 ALA A CA 1
ATOM 595 C C . ALA A 1 80 ? 5.047 -7.445 -15.641 1 98.69 80 ALA A C 1
ATOM 597 O O . ALA A 1 80 ? 5.633 -6.977 -16.625 1 98.69 80 ALA A O 1
ATOM 598 N N . ARG A 1 81 ? 4.812 -6.77 -14.555 1 98.06 81 ARG A N 1
ATOM 599 C CA . ARG A 1 81 ? 5.281 -5.398 -14.375 1 98.06 81 ARG A CA 1
ATOM 600 C C . ARG A 1 81 ? 5.949 -5.215 -13.016 1 98.06 81 ARG A C 1
ATOM 602 O O . ARG A 1 81 ? 5.695 -5.984 -12.086 1 98.06 81 ARG A O 1
ATOM 609 N N . ARG A 1 82 ? 6.789 -4.281 -12.977 1 96.38 82 ARG A N 1
ATOM 610 C CA . ARG A 1 82 ? 7.52 -3.967 -11.758 1 96.38 82 ARG A CA 1
ATOM 611 C C . ARG A 1 82 ? 7.453 -2.477 -11.445 1 96.38 82 ARG A C 1
ATOM 613 O O . ARG A 1 82 ? 7.422 -1.646 -12.352 1 96.38 82 ARG A O 1
ATOM 620 N N . GLN A 1 83 ? 7.508 -2.154 -10.156 1 92.38 83 GLN A N 1
ATOM 621 C CA . GLN A 1 83 ? 7.566 -0.789 -9.648 1 92.38 83 GLN A CA 1
ATOM 622 C C . GLN A 1 83 ? 8.539 -0.679 -8.477 1 92.38 83 GLN A C 1
ATOM 624 O O . GLN A 1 83 ? 8.375 -1.355 -7.457 1 92.38 83 GLN A O 1
ATOM 629 N N . ILE A 1 84 ? 9.531 0.103 -8.773 1 89.88 84 ILE A N 1
ATOM 630 C CA . ILE A 1 84 ? 10.453 0.353 -7.672 1 89.88 84 ILE A CA 1
ATOM 631 C C . ILE A 1 84 ? 9.812 1.323 -6.676 1 89.88 84 ILE A C 1
ATOM 633 O O . ILE A 1 84 ? 9.422 2.432 -7.047 1 89.88 84 ILE A O 1
ATOM 637 N N . VAL A 1 85 ? 9.703 0.784 -5.477 1 87.06 85 VAL A N 1
ATOM 638 C CA . VAL A 1 85 ? 9.07 1.587 -4.438 1 87.06 85 VAL A CA 1
ATOM 639 C C . VAL A 1 85 ? 10.125 2.092 -3.457 1 87.06 85 VAL A C 1
ATOM 641 O O . VAL A 1 85 ? 10.891 1.304 -2.9 1 87.06 85 VAL A O 1
ATOM 644 N N . SER A 1 86 ? 10.234 3.359 -3.395 1 89.56 86 SER A N 1
ATOM 645 C CA . SER A 1 86 ? 11.102 4.016 -2.424 1 89.56 86 SER A CA 1
ATOM 646 C C . SER A 1 86 ? 10.477 5.301 -1.9 1 89.56 86 SER A C 1
ATOM 648 O O . SER A 1 86 ? 9.906 6.078 -2.67 1 89.56 86 SER A O 1
ATOM 650 N N . GLY A 1 87 ? 10.492 5.391 -0.506 1 91.75 87 GLY A N 1
ATOM 651 C CA . GLY A 1 87 ? 9.906 6.566 0.114 1 91.75 87 GLY A CA 1
ATOM 652 C C . GLY A 1 87 ? 9.617 6.383 1.593 1 91.75 87 GLY A C 1
ATOM 653 O O . GLY A 1 87 ? 10.305 5.613 2.27 1 91.75 87 GLY A O 1
ATOM 654 N N . VAL A 1 88 ? 8.758 7.258 2.014 1 93.81 88 VAL A N 1
ATOM 655 C CA . VAL A 1 88 ? 8.406 7.238 3.43 1 93.81 88 VAL A CA 1
ATOM 656 C C . VAL A 1 88 ? 6.887 7.316 3.584 1 93.81 88 VAL A C 1
ATOM 658 O O . VAL A 1 88 ? 6.23 8.141 2.943 1 93.81 88 VAL A O 1
ATOM 661 N N . LYS A 1 89 ? 6.434 6.344 4.414 1 95.44 89 LYS A N 1
ATOM 662 C CA . LYS A 1 89 ? 5.039 6.461 4.824 1 95.44 89 LYS A CA 1
ATOM 663 C C . LYS A 1 89 ? 4.922 7.133 6.188 1 95.44 89 LYS A C 1
ATOM 665 O O . LYS A 1 89 ? 5.695 6.84 7.102 1 95.44 89 LYS A O 1
ATOM 670 N N . TYR A 1 90 ? 3.943 8.008 6.254 1 97.88 90 TYR A N 1
ATOM 671 C CA . TYR A 1 90 ? 3.588 8.617 7.527 1 97.88 90 TYR A CA 1
ATOM 672 C C . TYR A 1 90 ? 2.176 8.234 7.945 1 97.88 90 TYR A C 1
ATOM 674 O O . TYR A 1 90 ? 1.253 8.25 7.129 1 97.88 90 TYR A O 1
ATOM 682 N N . TYR A 1 91 ? 2.09 7.898 9.18 1 98.62 91 TYR A N 1
ATOM 683 C CA . TYR A 1 91 ? 0.808 7.609 9.812 1 98.62 91 TYR A CA 1
ATOM 684 C C . TYR A 1 91 ? 0.488 8.641 10.891 1 98.62 91 TYR A C 1
ATOM 686 O O . TYR A 1 91 ? 1.161 8.695 11.922 1 98.62 91 TYR A O 1
ATOM 694 N N . LEU A 1 92 ? -0.534 9.359 10.633 1 98.88 92 LEU A N 1
ATOM 695 C CA . LEU A 1 92 ? -0.846 10.461 11.539 1 98.88 92 LEU A CA 1
ATOM 696 C C . LEU A 1 92 ? -2.25 10.312 12.117 1 98.88 92 LEU A C 1
ATOM 698 O O . LEU A 1 92 ? -3.219 10.164 11.367 1 98.88 92 LEU A O 1
ATOM 702 N N . ASP A 1 93 ? -2.389 10.273 13.406 1 98.88 93 ASP A N 1
ATOM 703 C CA . ASP A 1 93 ? -3.652 10.5 14.102 1 98.88 93 ASP A CA 1
ATOM 704 C C . ASP A 1 93 ? -3.781 11.953 14.547 1 98.88 93 ASP A C 1
ATOM 706 O O . ASP A 1 93 ? -2.961 12.445 15.328 1 98.88 93 ASP A O 1
ATOM 710 N N . VAL A 1 94 ? -4.836 12.523 14.055 1 98.81 94 VAL A N 1
ATOM 711 C CA . VAL A 1 94 ? -4.914 13.969 14.219 1 98.81 94 VAL A CA 1
ATOM 712 C C . VAL A 1 94 ? -6.305 14.367 14.695 1 98.81 94 VAL A C 1
ATOM 714 O O . VAL A 1 94 ? -7.312 13.883 14.164 1 98.81 94 VAL A O 1
ATOM 717 N N . LEU A 1 95 ? -6.371 15.133 15.75 1 98.5 95 LEU A N 1
ATOM 718 C CA . LEU A 1 95 ? -7.598 15.836 16.109 1 98.5 95 LEU A CA 1
ATOM 719 C C . LEU A 1 95 ? -7.742 17.125 15.289 1 98.5 95 LEU A C 1
ATOM 721 O O . LEU A 1 95 ? -6.914 18.031 15.406 1 98.5 95 LEU A O 1
ATOM 725 N N . ILE A 1 96 ? -8.75 17.125 14.484 1 97.75 96 ILE A N 1
ATOM 726 C CA . ILE A 1 96 ? -8.984 18.25 13.594 1 97.75 96 ILE A CA 1
ATOM 727 C C . ILE A 1 96 ? -10.133 19.109 14.133 1 97.75 96 ILE A C 1
ATOM 729 O O . ILE A 1 96 ? -11.141 18.578 14.602 1 97.75 96 ILE A O 1
ATOM 733 N N . GLY A 1 97 ? -9.938 20.391 14.023 1 96.88 97 GLY A N 1
ATOM 734 C CA . GLY A 1 97 ? -10.977 21.312 14.469 1 96.88 97 GLY A CA 1
ATOM 735 C C . GLY A 1 97 ? -11.359 22.328 13.406 1 96.88 97 GLY A C 1
ATOM 736 O O . GLY A 1 97 ? -10.5 22.797 12.656 1 96.88 97 GLY A O 1
ATOM 737 N N . ARG A 1 98 ? -12.609 22.656 13.477 1 96.12 98 ARG A N 1
ATOM 738 C CA . ARG A 1 98 ? -13.125 23.672 12.57 1 96.12 98 ARG A CA 1
ATOM 739 C C . ARG A 1 98 ? -12.68 25.062 13.016 1 96.12 98 ARG A C 1
ATOM 741 O O . ARG A 1 98 ? -12.688 25.375 14.203 1 96.12 98 ARG A O 1
ATOM 748 N N . THR A 1 99 ? -12.281 25.875 12.078 1 96.19 99 THR A N 1
ATOM 749 C CA . THR A 1 99 ? -11.867 27.234 12.375 1 96.19 99 THR A CA 1
ATOM 750 C C . THR A 1 99 ? -12.945 28.234 11.961 1 96.19 99 THR A C 1
ATOM 752 O O . THR A 1 99 ? -13.992 27.844 11.43 1 96.19 99 THR A O 1
ATOM 755 N N . THR A 1 100 ? -12.727 29.5 12.234 1 95.19 100 THR A N 1
ATOM 756 C CA . THR A 1 100 ? -13.688 30.547 11.922 1 95.19 100 THR A CA 1
ATOM 757 C C . THR A 1 100 ? -13.477 31.078 10.5 1 95.19 100 THR A C 1
ATOM 759 O O . THR A 1 100 ? -14.227 31.922 10.031 1 95.19 100 THR A O 1
ATOM 762 N N . CYS A 1 101 ? -12.352 30.562 9.836 1 95.69 101 CYS A N 1
ATOM 763 C CA . CYS A 1 101 ? -12.039 31.016 8.484 1 95.69 101 CYS A CA 1
ATOM 764 C C . CYS A 1 101 ? -12.75 30.172 7.441 1 95.69 101 CYS A C 1
ATOM 766 O O . CYS A 1 101 ? -12.898 28.953 7.617 1 95.69 101 CYS A O 1
ATOM 768 N N . THR A 1 102 ? -13.211 30.891 6.379 1 93.75 102 THR A N 1
ATOM 769 C CA . THR A 1 102 ? -13.742 30.141 5.246 1 93.75 102 THR A CA 1
ATOM 770 C C . THR A 1 102 ? -12.625 29.672 4.328 1 93.75 102 THR A C 1
ATOM 772 O O . THR A 1 102 ? -11.516 30.203 4.359 1 93.75 102 THR A O 1
ATOM 775 N N . LYS A 1 103 ? -12.828 28.625 3.508 1 90.12 103 LYS A N 1
ATOM 776 C CA . LYS A 1 103 ? -11.797 27.953 2.717 1 90.12 103 LYS A CA 1
ATOM 777 C C . LYS A 1 103 ? -11.234 28.875 1.644 1 90.12 103 LYS A C 1
ATOM 779 O O . LYS A 1 103 ? -10.156 28.641 1.109 1 90.12 103 LYS A O 1
ATOM 784 N N . THR A 1 104 ? -11.883 30.047 1.384 1 88.44 104 THR A N 1
ATOM 785 C CA . THR A 1 104 ? -11.453 30.938 0.311 1 88.44 104 THR A CA 1
ATOM 786 C C . THR A 1 104 ? -10.57 32.062 0.855 1 88.44 104 THR A C 1
ATOM 788 O O . THR A 1 104 ? -10.023 32.844 0.089 1 88.44 104 THR A O 1
ATOM 791 N N . GLN A 1 105 ? -10.438 32.156 2.104 1 86.5 105 GLN A N 1
ATOM 792 C CA . GLN A 1 105 ? -9.625 33.219 2.697 1 86.5 105 GLN A CA 1
ATOM 793 C C . GLN A 1 105 ? -8.133 32.906 2.584 1 86.5 105 GLN A C 1
ATOM 795 O O . GLN A 1 105 ? -7.758 31.781 2.262 1 86.5 105 GLN A O 1
ATOM 800 N N . THR A 1 106 ? -7.453 34.062 2.826 1 82.25 106 THR A N 1
ATOM 801 C CA . THR A 1 106 ? -6 33.938 2.811 1 82.25 106 THR A CA 1
ATOM 802 C C . THR A 1 106 ? -5.457 33.719 4.223 1 82.25 106 THR A C 1
ATOM 804 O O . THR A 1 106 ? -6.156 34 5.203 1 82.25 106 THR A O 1
ATOM 807 N N . ASN A 1 107 ? -4.297 33.125 4.551 1 82.69 107 ASN A N 1
ATOM 808 C CA . ASN A 1 107 ? -3.6 32.938 5.816 1 82.69 107 ASN A CA 1
ATOM 809 C C . ASN A 1 107 ? -4.312 31.906 6.699 1 82.69 107 ASN A C 1
ATOM 811 O O . ASN A 1 107 ? -4.594 32.188 7.867 1 82.69 107 ASN A O 1
ATOM 815 N N . LEU A 1 108 ? -4.566 30.812 6.25 1 88.25 108 LEU A N 1
ATOM 816 C CA . LEU A 1 108 ? -5.359 29.766 6.891 1 88.25 108 LEU A CA 1
ATOM 817 C C . LEU A 1 108 ? -4.578 29.109 8.023 1 88.25 108 LEU A C 1
ATOM 819 O O . LEU A 1 108 ? -5.164 28.469 8.898 1 88.25 108 LEU A O 1
ATOM 823 N N . ALA A 1 109 ? -3.289 29.344 8.156 1 84.19 109 ALA A N 1
ATOM 824 C CA . ALA A 1 109 ? -2.438 28.625 9.102 1 84.19 109 ALA A CA 1
ATOM 825 C C . ALA A 1 109 ? -2.701 29.109 10.531 1 84.19 109 ALA A C 1
ATOM 827 O O . ALA A 1 109 ? -2.559 28.328 11.484 1 84.19 109 ALA A O 1
ATOM 828 N N . ASN A 1 110 ? -3.17 30.359 10.734 1 87.81 110 ASN A N 1
ATOM 829 C CA . ASN A 1 110 ? -3.361 30.906 12.07 1 87.81 110 ASN A CA 1
ATOM 830 C C . ASN A 1 110 ? -4.828 31.219 12.344 1 87.81 110 ASN A C 1
ATOM 832 O O . ASN A 1 110 ? -5.145 32.031 13.227 1 87.81 110 ASN A O 1
ATOM 836 N N . CYS A 1 111 ? -5.641 30.641 11.539 1 94.12 111 CYS A N 1
ATOM 837 C CA . CYS A 1 111 ? -7.059 30.922 11.719 1 94.12 111 CYS A CA 1
ATOM 838 C C . CYS A 1 111 ? -7.562 30.375 13.047 1 94.12 111 CYS A C 1
ATOM 840 O O . CYS A 1 111 ? -7.309 29.219 13.367 1 94.12 111 CYS A O 1
ATOM 842 N N . PRO A 1 112 ? -8.289 31.234 13.867 1 94.69 112 PRO A N 1
ATOM 843 C CA . PRO A 1 112 ? -8.734 30.781 15.188 1 94.69 112 PRO A CA 1
ATOM 844 C C . PRO A 1 112 ? -9.828 29.719 15.102 1 94.69 112 PRO A C 1
ATOM 846 O O . PRO A 1 112 ? -10.594 29.688 14.133 1 94.69 112 PRO A O 1
ATOM 849 N N . PHE A 1 113 ? -9.891 28.844 16.156 1 95.81 113 PHE A N 1
ATOM 850 C CA . PHE A 1 113 ? -10.945 27.844 16.266 1 95.81 113 PHE A CA 1
ATOM 851 C C . PHE A 1 113 ? -12.242 28.469 16.75 1 95.81 113 PHE A C 1
ATOM 853 O O . PHE A 1 113 ? -12.227 29.516 17.422 1 95.81 113 PHE A O 1
ATOM 860 N N . HIS A 1 114 ? -13.367 27.859 16.359 1 91.94 114 HIS A N 1
ATOM 861 C CA . HIS A 1 114 ? -14.641 28.281 16.922 1 91.94 114 HIS A CA 1
ATOM 862 C C . HIS A 1 114 ? -14.688 28.016 18.422 1 91.94 114 HIS A C 1
ATOM 864 O O . HIS A 1 114 ? -14.203 26.984 18.906 1 91.94 114 HIS A O 1
ATOM 870 N N . ASP A 1 115 ? -15.273 28.922 19.172 1 87.44 115 ASP A N 1
ATOM 871 C CA . ASP A 1 115 ? -15.422 28.766 20.625 1 87.44 115 ASP A CA 1
ATOM 872 C C . ASP A 1 115 ? -16.844 28.359 20.984 1 87.44 115 ASP A C 1
ATOM 874 O O . ASP A 1 115 ? -17.078 27.812 22.062 1 87.44 115 ASP A O 1
ATOM 878 N N . GLN A 1 116 ? -17.797 28.688 20.125 1 88.62 116 GLN A N 1
ATOM 879 C CA . GLN A 1 116 ? -19.188 28.328 20.375 1 88.62 116 GLN A CA 1
ATOM 880 C C . GLN A 1 116 ? -19.391 26.812 20.219 1 88.62 116 GLN A C 1
ATOM 882 O O . GLN A 1 116 ? -19.094 26.25 19.156 1 88.62 116 GLN A O 1
ATOM 887 N N . PRO A 1 117 ? -19.922 26.141 21.219 1 87.06 117 PRO A N 1
ATOM 888 C CA . PRO A 1 117 ? -20.047 24.688 21.234 1 87.06 117 PRO A CA 1
ATOM 889 C C . PRO A 1 117 ? -20.781 24.141 20 1 87.06 117 PRO A C 1
ATOM 891 O O . PRO A 1 117 ? -20.406 23.094 19.484 1 87.06 117 PRO A O 1
ATOM 894 N N . ASP A 1 118 ? -21.797 24.922 19.484 1 87 118 ASP A N 1
ATOM 895 C CA . ASP A 1 118 ? -22.594 24.453 18.344 1 87 118 ASP A CA 1
ATOM 896 C C . ASP A 1 118 ? -21.781 24.516 17.047 1 87 118 ASP A C 1
ATOM 898 O O . ASP A 1 118 ? -22.125 23.859 16.062 1 87 118 ASP A O 1
ATOM 902 N N . LEU A 1 119 ? -20.609 25.281 17.141 1 89.81 119 LEU A N 1
ATOM 903 C CA . LEU A 1 119 ? -19.859 25.5 15.914 1 89.81 119 LEU A CA 1
ATOM 904 C C . LEU A 1 119 ? -18.5 24.844 15.984 1 89.81 119 LEU A C 1
ATOM 906 O O . LEU A 1 119 ? -17.766 24.797 14.992 1 89.81 119 LEU A O 1
ATOM 910 N N . GLN A 1 120 ? -17.812 24.344 17.109 1 87.94 120 GLN A N 1
ATOM 911 C CA . GLN A 1 120 ? -16.469 23.812 17.328 1 87.94 120 GLN A CA 1
ATOM 912 C C . GLN A 1 120 ? -16.266 22.5 16.578 1 87.94 120 GLN A C 1
ATOM 914 O O . GLN A 1 120 ? -15.164 22.234 16.094 1 87.94 120 GLN A O 1
ATOM 919 N N . ARG A 1 121 ? -17.016 21.797 15.977 1 92.44 121 ARG A N 1
ATOM 920 C CA . ARG A 1 121 ? -16.938 20.484 15.359 1 92.44 121 ARG A CA 1
ATOM 921 C C . ARG A 1 121 ? -15.523 19.938 15.391 1 92.44 121 ARG A C 1
ATOM 923 O O . ARG A 1 121 ? -14.586 20.594 14.922 1 92.44 121 ARG A O 1
ATOM 930 N N . LYS A 1 122 ? -15.312 18.797 16.094 1 96.25 122 LYS A N 1
ATOM 931 C CA . LYS A 1 122 ? -14.023 18.125 16.172 1 96.25 122 LYS A CA 1
ATOM 932 C C . LYS A 1 122 ? -14.094 16.734 15.547 1 96.25 122 LYS A C 1
ATOM 934 O O . LYS A 1 122 ? -15.062 16 15.742 1 96.25 122 LYS A O 1
ATOM 939 N N . MET A 1 123 ? -13.094 16.469 14.773 1 97.31 123 MET A N 1
ATOM 940 C CA . MET A 1 123 ? -12.977 15.172 14.133 1 97.31 123 MET A CA 1
ATOM 941 C C . MET A 1 123 ? -11.656 14.5 14.492 1 97.31 123 MET A C 1
ATOM 943 O O . MET A 1 123 ? -10.617 15.164 14.539 1 97.31 123 MET A O 1
ATOM 947 N N . LEU A 1 124 ? -11.672 13.211 14.891 1 98.69 124 LEU A N 1
ATOM 948 C CA . LEU A 1 124 ? -10.461 12.398 14.984 1 98.69 124 LEU A CA 1
ATOM 949 C C . LEU A 1 124 ? -10.203 11.664 13.68 1 98.69 124 LEU A C 1
ATOM 951 O O . LEU A 1 124 ? -11.031 10.867 13.234 1 98.69 124 LEU A O 1
ATOM 955 N N . CYS A 1 125 ? -9.086 11.969 13.125 1 98.75 125 CYS A N 1
ATOM 956 C CA . CYS A 1 125 ? -8.789 11.445 11.797 1 98.75 125 CYS A CA 1
ATOM 957 C C . CYS A 1 125 ? -7.492 10.641 11.805 1 98.75 125 CYS A C 1
ATOM 959 O O . CYS A 1 125 ? -6.527 11.023 12.469 1 98.75 125 CYS A O 1
ATOM 961 N N . SER A 1 126 ? -7.418 9.562 11.07 1 98.88 126 SER A N 1
ATOM 962 C CA . SER A 1 126 ? -6.223 8.781 10.766 1 98.88 126 SER A CA 1
ATOM 963 C C . SER A 1 126 ? -5.844 8.906 9.297 1 98.88 126 SER A C 1
ATOM 965 O O . SER A 1 126 ? -6.648 8.609 8.414 1 98.88 126 SER A O 1
ATOM 967 N N . PHE A 1 127 ? -4.656 9.406 9.062 1 98.81 127 PHE A N 1
ATOM 968 C CA . PHE A 1 127 ? -4.156 9.586 7.707 1 98.81 127 PHE A CA 1
ATOM 969 C C . PHE A 1 127 ? -2.967 8.68 7.441 1 98.81 127 PHE A C 1
ATOM 971 O O . PHE A 1 127 ? -2.105 8.5 8.305 1 98.81 127 PHE A O 1
ATOM 978 N N . GLU A 1 128 ? -2.879 8.062 6.309 1 98.38 128 GLU A N 1
ATOM 979 C CA . GLU A 1 128 ? -1.699 7.41 5.75 1 98.38 128 GLU A CA 1
ATOM 980 C C . GLU A 1 128 ? -1.181 8.156 4.523 1 98.38 128 GLU A C 1
ATOM 982 O O . GLU A 1 128 ? -1.873 8.25 3.508 1 98.38 128 GLU A O 1
ATOM 987 N N . ILE A 1 129 ? 0.003 8.664 4.68 1 98.25 129 ILE A N 1
ATOM 988 C CA . ILE A 1 129 ? 0.591 9.523 3.662 1 98.25 129 ILE A CA 1
ATOM 989 C C . ILE A 1 129 ? 1.868 8.891 3.119 1 98.25 129 ILE A C 1
ATOM 991 O O . ILE A 1 129 ? 2.654 8.312 3.879 1 98.25 129 ILE A O 1
ATOM 995 N N . TYR A 1 130 ? 2.092 8.953 1.801 1 95.12 130 TYR A N 1
ATOM 996 C CA . TYR A 1 130 ? 3.293 8.453 1.137 1 95.12 130 TYR A CA 1
ATOM 997 C C . TYR A 1 130 ? 4.078 9.602 0.507 1 95.12 130 TYR A C 1
ATOM 999 O O . TYR A 1 130 ? 3.535 10.375 -0.288 1 95.12 130 TYR A O 1
ATOM 1007 N N . SER A 1 131 ? 5.332 9.695 0.958 1 96.25 131 SER A N 1
ATOM 1008 C CA . SER A 1 131 ? 6.203 10.758 0.46 1 96.25 131 SER A CA 1
ATOM 1009 C C . SER A 1 131 ? 7.453 10.188 -0.198 1 96.25 131 SER A C 1
ATOM 1011 O O . SER A 1 131 ? 8.062 9.25 0.326 1 96.25 131 SER A O 1
ATOM 1013 N N . VAL A 1 132 ? 7.684 10.75 -1.396 1 90.69 132 VAL A N 1
ATOM 1014 C CA . VAL A 1 132 ? 8.93 10.461 -2.098 1 90.69 132 VAL A CA 1
ATOM 1015 C C . VAL A 1 132 ? 9.727 11.75 -2.285 1 90.69 132 VAL A C 1
ATOM 1017 O O . VAL A 1 132 ? 9.648 12.383 -3.338 1 90.69 132 VAL A O 1
ATOM 1020 N N . PRO A 1 133 ? 10.531 11.953 -1.327 1 89.31 133 PRO A N 1
ATOM 1021 C CA . PRO A 1 133 ? 11.148 13.281 -1.279 1 89.31 133 PRO A CA 1
ATOM 1022 C C . PRO A 1 133 ? 11.992 13.586 -2.516 1 89.31 133 PRO A C 1
ATOM 1024 O O . PRO A 1 133 ? 11.969 14.703 -3.027 1 89.31 133 PRO A O 1
ATOM 1027 N N . TRP A 1 134 ? 12.688 12.648 -3.1 1 85.75 134 TRP A N 1
ATOM 1028 C CA . TRP A 1 134 ? 13.602 12.891 -4.207 1 85.75 134 TRP A CA 1
ATOM 1029 C C . TRP A 1 134 ? 12.836 13.117 -5.508 1 85.75 134 TRP A C 1
ATOM 1031 O O . TRP A 1 134 ? 13.398 13.609 -6.488 1 85.75 134 TRP A O 1
ATOM 1041 N N . LEU A 1 135 ? 11.578 12.836 -5.473 1 86.31 135 LEU A N 1
ATOM 1042 C CA . LEU A 1 135 ? 10.727 13.109 -6.625 1 86.31 135 LEU A CA 1
ATOM 1043 C C . LEU A 1 135 ? 9.75 14.25 -6.324 1 86.31 135 LEU A C 1
ATOM 1045 O O . LEU A 1 135 ? 8.938 14.617 -7.176 1 86.31 135 LEU A O 1
ATOM 1049 N N . ASN A 1 136 ? 9.797 14.758 -5.07 1 89.81 136 ASN A N 1
ATOM 1050 C CA . ASN A 1 136 ? 8.867 15.781 -4.617 1 89.81 136 ASN A CA 1
ATOM 1051 C C . ASN A 1 136 ? 7.414 15.359 -4.812 1 89.81 136 ASN A C 1
ATOM 1053 O O . ASN A 1 136 ? 6.598 16.141 -5.312 1 89.81 136 ASN A O 1
ATOM 1057 N N . LYS A 1 137 ? 7.184 14.125 -4.547 1 93.12 137 LYS A N 1
ATOM 1058 C CA . LYS A 1 137 ? 5.84 13.57 -4.648 1 93.12 137 LYS A CA 1
ATOM 1059 C C . LYS A 1 137 ? 5.281 13.227 -3.271 1 93.12 137 LYS A C 1
ATOM 1061 O O . LYS A 1 137 ? 6.012 12.727 -2.408 1 93.12 137 LYS A O 1
ATOM 1066 N N . ILE A 1 138 ? 4.012 13.539 -3.098 1 95.5 138 ILE A N 1
ATOM 1067 C CA . ILE A 1 138 ? 3.307 13.227 -1.859 1 95.5 138 ILE A CA 1
ATOM 1068 C C . ILE A 1 138 ? 1.854 12.867 -2.168 1 95.5 138 ILE A C 1
ATOM 1070 O O . ILE A 1 138 ? 1.229 13.484 -3.033 1 95.5 138 ILE A O 1
ATOM 1074 N N . SER A 1 139 ? 1.413 11.781 -1.551 1 96.44 139 SER A N 1
ATOM 1075 C CA . SER A 1 139 ? 0.049 11.344 -1.829 1 96.44 139 SER A CA 1
ATOM 1076 C C . SER A 1 139 ? -0.643 10.844 -0.564 1 96.44 139 SER A C 1
ATOM 1078 O O . SER A 1 139 ? 0.015 10.367 0.362 1 96.44 139 SER A O 1
ATOM 1080 N N . LEU A 1 140 ? -1.949 11.023 -0.526 1 97.81 140 LEU A N 1
ATOM 1081 C CA . LEU A 1 140 ? -2.773 10.484 0.549 1 97.81 140 LEU A CA 1
ATOM 1082 C C . LEU A 1 140 ? -3.258 9.078 0.208 1 97.81 140 LEU A C 1
ATOM 1084 O O . LEU A 1 140 ? -4.039 8.898 -0.73 1 97.81 140 LEU A O 1
ATOM 1088 N N . LEU A 1 141 ? -2.803 8.117 0.977 1 94.44 141 LEU A N 1
ATOM 1089 C CA . LEU A 1 141 ? -3.166 6.73 0.692 1 94.44 141 LEU A CA 1
ATOM 1090 C C . LEU A 1 141 ? -4.492 6.367 1.354 1 94.44 141 LEU A C 1
ATOM 1092 O O . LEU A 1 141 ? -5.309 5.66 0.765 1 94.44 141 LEU A O 1
ATOM 1096 N N . LYS A 1 142 ? -4.645 6.719 2.557 1 96.69 142 LYS A N 1
ATOM 1097 C CA . LYS A 1 142 ? -5.855 6.422 3.322 1 96.69 142 LYS A CA 1
ATOM 1098 C C . LYS A 1 142 ? -6.234 7.59 4.227 1 96.69 142 LYS A C 1
ATOM 1100 O O . LYS A 1 142 ? -5.359 8.297 4.734 1 96.69 142 LYS A O 1
ATOM 1105 N N . SER A 1 143 ? -7.492 7.77 4.41 1 98.19 143 SER A N 1
ATOM 1106 C CA . SER A 1 143 ? -8.039 8.758 5.336 1 98.19 143 SER A CA 1
ATOM 1107 C C . SER A 1 143 ? -9.328 8.258 5.977 1 98.19 143 SER A C 1
ATOM 1109 O O . SER A 1 143 ? -10.266 7.883 5.277 1 98.19 143 SER A O 1
ATOM 1111 N N . ASP A 1 144 ? -9.336 8.211 7.254 1 98.38 144 ASP A N 1
ATOM 1112 C CA . ASP A 1 144 ? -10.516 7.828 8.031 1 98.38 144 ASP A CA 1
ATOM 1113 C C . ASP A 1 144 ? -10.773 8.812 9.164 1 98.38 144 ASP A C 1
ATOM 1115 O O . ASP A 1 144 ? -9.875 9.125 9.945 1 98.38 144 ASP A O 1
ATOM 1119 N N . CYS A 1 145 ? -12.07 9.281 9.141 1 97.88 145 CYS A N 1
ATOM 1120 C CA . CYS A 1 145 ? -12.383 10.297 10.141 1 97.88 145 CYS A CA 1
ATOM 1121 C C . CYS A 1 145 ? -13.68 9.961 10.859 1 97.88 145 CYS A C 1
ATOM 1123 O O . CYS A 1 145 ? -14.602 9.406 10.266 1 97.88 145 CYS A O 1
ATOM 1125 N N . GLN A 1 146 ? -13.734 10.297 12.125 1 97.5 146 GLN A N 1
ATOM 1126 C CA . GLN A 1 146 ? -14.938 10.156 12.938 1 97.5 146 GLN A CA 1
ATOM 1127 C C . GLN A 1 146 ? -15.117 11.359 13.867 1 97.5 146 GLN A C 1
ATOM 1129 O O . GLN A 1 146 ? -14.148 12.039 14.203 1 97.5 146 GLN A O 1
ATOM 1134 N N . ASN A 1 147 ? -16.406 11.484 14.211 1 94.94 147 ASN A N 1
ATOM 1135 C CA . ASN A 1 147 ? -16.672 12.57 15.148 1 94.94 147 ASN A CA 1
ATOM 1136 C C . ASN A 1 147 ? -15.969 12.336 16.484 1 94.94 147 ASN A C 1
ATOM 1138 O O . ASN A 1 147 ? -15.914 11.203 16.969 1 94.94 147 ASN A O 1
ATOM 1142 N N . ALA A 1 148 ? -15.453 13.5 16.953 1 92.06 148 ALA A N 1
ATOM 1143 C CA . ALA A 1 148 ? -14.773 13.43 18.25 1 92.06 148 ALA A CA 1
ATOM 1144 C C . ALA A 1 148 ? -15.484 14.281 19.297 1 92.06 148 ALA A C 1
ATOM 1146 O O . ALA A 1 148 ? -16.141 15.273 18.953 1 92.06 148 ALA A O 1
ATOM 1147 N N . MET B 1 1 ? 60.906 -4.539 92.625 1 27.11 1 MET B N 1
ATOM 1148 C CA . MET B 1 1 ? 59.906 -3.551 92.188 1 27.11 1 MET B CA 1
ATOM 1149 C C . MET B 1 1 ? 59.969 -3.422 90.688 1 27.11 1 MET B C 1
ATOM 1151 O O . MET B 1 1 ? 58.906 -3.32 90.062 1 27.11 1 MET B O 1
ATOM 1155 N N . ALA B 1 2 ? 61 -2.902 90.188 1 38.06 2 ALA B N 1
ATOM 1156 C CA . ALA B 1 2 ? 60.969 -2.115 88.938 1 38.06 2 ALA B CA 1
ATOM 1157 C C . ALA B 1 2 ? 60.875 -3.021 87.688 1 38.06 2 ALA B C 1
ATOM 1159 O O . ALA B 1 2 ? 61.844 -3.715 87.375 1 38.06 2 ALA B O 1
ATOM 1160 N N . ARG B 1 3 ? 59.625 -3.5 87.438 1 37.78 3 ARG B N 1
ATOM 1161 C CA . ARG B 1 3 ? 59.25 -4.41 86.312 1 37.78 3 ARG B CA 1
ATOM 1162 C C . ARG B 1 3 ? 59.625 -3.838 85 1 37.78 3 ARG B C 1
ATOM 1164 O O . ARG B 1 3 ? 59.469 -2.639 84.75 1 37.78 3 ARG B O 1
ATOM 1171 N N . SER B 1 4 ? 60.688 -4.359 84.375 1 39.44 4 SER B N 1
ATOM 1172 C CA . SER B 1 4 ? 61.312 -4.172 83.062 1 39.44 4 SER B CA 1
ATOM 1173 C C . SER B 1 4 ? 60.25 -4.086 81.938 1 39.44 4 SER B C 1
ATOM 1175 O O . SER B 1 4 ? 59.594 -5.074 81.688 1 39.44 4 SER B O 1
ATOM 1177 N N . LEU B 1 5 ? 59.438 -2.967 82 1 42.28 5 LEU B N 1
ATOM 1178 C CA . LEU B 1 5 ? 58.312 -2.715 81.125 1 42.28 5 LEU B CA 1
ATOM 1179 C C . LEU B 1 5 ? 58.781 -2.703 79.625 1 42.28 5 LEU B C 1
ATOM 1181 O O . LEU B 1 5 ? 59.531 -1.825 79.25 1 42.28 5 LEU B O 1
ATOM 1185 N N . GLY B 1 6 ? 59.281 -3.812 79.125 1 39 6 GLY B N 1
ATOM 1186 C CA . GLY B 1 6 ? 59.781 -3.844 77.75 1 39 6 GLY B CA 1
ATOM 1187 C C . GLY B 1 6 ? 58.781 -3.305 76.75 1 39 6 GLY B C 1
ATOM 1188 O O . GLY B 1 6 ? 57.625 -3.709 76.75 1 39 6 GLY B O 1
ATOM 1189 N N . VAL B 1 7 ? 58.75 -2.012 76.5 1 43.09 7 VAL B N 1
ATOM 1190 C CA . VAL B 1 7 ? 57.875 -1.197 75.688 1 43.09 7 VAL B CA 1
ATOM 1191 C C . VAL B 1 7 ? 57.812 -1.806 74.25 1 43.09 7 VAL B C 1
ATOM 1193 O O . VAL B 1 7 ? 58.812 -1.988 73.562 1 43.09 7 VAL B O 1
ATOM 1196 N N . PRO B 1 8 ? 56.75 -2.701 74 1 42.03 8 PRO B N 1
ATOM 1197 C CA . PRO B 1 8 ? 56.562 -3.35 72.688 1 42.03 8 PRO B CA 1
ATOM 1198 C C . PRO B 1 8 ? 56.438 -2.35 71.562 1 42.03 8 PRO B C 1
ATOM 1200 O O . PRO B 1 8 ? 55.906 -1.255 71.688 1 42.03 8 PRO B O 1
ATOM 1203 N N . LEU B 1 9 ? 57.469 -2.232 70.688 1 39.5 9 LEU B N 1
ATOM 1204 C CA . LEU B 1 9 ? 57.656 -1.504 69.438 1 39.5 9 LEU B CA 1
ATOM 1205 C C . LEU B 1 9 ? 56.438 -1.698 68.5 1 39.5 9 LEU B C 1
ATOM 1207 O O . LEU B 1 9 ? 56.219 -2.793 68 1 39.5 9 LEU B O 1
ATOM 1211 N N . LEU B 1 10 ? 55.219 -1.226 68.875 1 37.34 10 LEU B N 1
ATOM 1212 C CA . LEU B 1 10 ? 54 -1.271 68.125 1 37.34 10 LEU B CA 1
ATOM 1213 C C . LEU B 1 10 ? 54.219 -0.651 66.75 1 37.34 10 LEU B C 1
ATOM 1215 O O . LEU B 1 10 ? 54.562 0.531 66.625 1 37.34 10 LEU B O 1
ATOM 1219 N N . LEU B 1 11 ? 54.75 -1.469 65.75 1 34.09 11 LEU B N 1
ATOM 1220 C CA . LEU B 1 11 ? 54.938 -1.235 64.375 1 34.09 11 LEU B CA 1
ATOM 1221 C C . LEU B 1 11 ? 53.656 -0.7 63.719 1 34.09 11 LEU B C 1
ATOM 1223 O O . LEU B 1 11 ? 52.594 -1.327 63.812 1 34.09 11 LEU B O 1
ATOM 1227 N N . LEU B 1 12 ? 53.5 0.657 63.625 1 32.81 12 LEU B N 1
ATOM 1228 C CA . LEU B 1 12 ? 52.469 1.521 63.031 1 32.81 12 LEU B CA 1
ATOM 1229 C C . LEU B 1 12 ? 52.25 1.165 61.594 1 32.81 12 LEU B C 1
ATOM 1231 O O . LEU B 1 12 ? 53.125 1.402 60.719 1 32.81 12 LEU B O 1
ATOM 1235 N N . ALA B 1 13 ? 51.688 -0.039 61.281 1 33.47 13 ALA B N 1
ATOM 1236 C CA . ALA B 1 13 ? 51.406 -0.428 59.906 1 33.47 13 ALA B CA 1
ATOM 1237 C C . ALA B 1 13 ? 50.438 0.57 59.25 1 33.47 13 ALA B C 1
ATOM 1239 O O . ALA B 1 13 ? 49.344 0.779 59.719 1 33.47 13 ALA B O 1
ATOM 1240 N N . ALA B 1 14 ? 51 1.706 58.719 1 32.88 14 ALA B N 1
ATOM 1241 C CA . ALA B 1 14 ? 50.281 2.711 57.938 1 32.88 14 ALA B CA 1
ATOM 1242 C C . ALA B 1 14 ? 49.469 2.061 56.812 1 32.88 14 ALA B C 1
ATOM 1244 O O . ALA B 1 14 ? 50.031 1.323 56 1 32.88 14 ALA B O 1
ATOM 1245 N N . LEU B 1 15 ? 48.219 1.716 57.062 1 33.25 15 LEU B N 1
ATOM 1246 C CA . LEU B 1 15 ? 47.156 1.218 56.156 1 33.25 15 LEU B CA 1
ATOM 1247 C C . LEU B 1 15 ? 46.938 2.182 55 1 33.25 15 LEU B C 1
ATOM 1249 O O . LEU B 1 15 ? 46.5 3.318 55.188 1 33.25 15 LEU B O 1
ATOM 1253 N N . VAL B 1 16 ? 47.906 2.279 54.031 1 34.06 16 VAL B N 1
ATOM 1254 C CA . VAL B 1 16 ? 47.656 3.041 52.812 1 34.06 16 VAL B CA 1
ATOM 1255 C C . VAL B 1 16 ? 46.344 2.609 52.188 1 34.06 16 VAL B C 1
ATOM 1257 O O . VAL B 1 16 ? 46.125 1.434 51.844 1 34.06 16 VAL B O 1
ATOM 1260 N N . VAL B 1 17 ? 45.219 3.205 52.594 1 31.97 17 VAL B N 1
ATOM 1261 C CA . VAL B 1 17 ? 43.875 3.076 52.031 1 31.97 17 VAL B CA 1
ATOM 1262 C C . VAL B 1 17 ? 43.938 3.455 50.531 1 31.97 17 VAL B C 1
ATOM 1264 O O . VAL B 1 17 ? 44.188 4.613 50.188 1 31.97 17 VAL B O 1
ATOM 1267 N N . ALA B 1 18 ? 44.562 2.598 49.719 1 31.3 18 ALA B N 1
ATOM 1268 C CA . ALA B 1 18 ? 44.469 2.791 48.281 1 31.3 18 ALA B CA 1
ATOM 1269 C C . ALA B 1 18 ? 43.031 3.002 47.844 1 31.3 18 ALA B C 1
ATOM 1271 O O . ALA B 1 18 ? 42.156 2.15 48.062 1 31.3 18 ALA B O 1
ATOM 1272 N N . LEU B 1 19 ? 42.562 4.254 47.906 1 32.41 19 LEU B N 1
ATOM 1273 C CA . LEU B 1 19 ? 41.312 4.672 47.312 1 32.41 19 LEU B CA 1
ATOM 1274 C C . LEU B 1 19 ? 41.219 4.191 45.875 1 32.41 19 LEU B C 1
ATOM 1276 O O . LEU B 1 19 ? 41.969 4.656 45 1 32.41 19 LEU B O 1
ATOM 1280 N N . ALA B 1 20 ? 41.125 2.902 45.688 1 33.03 20 ALA B N 1
ATOM 1281 C CA . ALA B 1 20 ? 40.812 2.438 44.344 1 33.03 20 ALA B CA 1
ATOM 1282 C C . ALA B 1 20 ? 39.656 3.244 43.719 1 33.03 20 ALA B C 1
ATOM 1284 O O . ALA B 1 20 ? 38.531 3.186 44.219 1 33.03 20 ALA B O 1
ATOM 1285 N N . LEU B 1 21 ? 40.031 4.488 43.312 1 35.69 21 LEU B N 1
ATOM 1286 C CA . LEU B 1 21 ? 39.062 5.223 42.469 1 35.69 21 LEU B CA 1
ATOM 1287 C C . LEU B 1 21 ? 38.469 4.32 41.406 1 35.69 21 LEU B C 1
ATOM 1289 O O . LEU B 1 21 ? 39.188 3.783 40.562 1 35.69 21 LEU B O 1
ATOM 1293 N N . ALA B 1 22 ? 37.5 3.441 41.75 1 34.03 22 ALA B N 1
ATOM 1294 C CA . ALA B 1 22 ? 36.656 2.738 40.812 1 34.03 22 ALA B CA 1
ATOM 1295 C C . ALA B 1 22 ? 36.125 3.697 39.75 1 34.03 22 ALA B C 1
ATOM 1297 O O . ALA B 1 22 ? 35.312 4.562 40.062 1 34.03 22 ALA B O 1
ATOM 1298 N N . VAL B 1 23 ? 37.062 4.254 38.938 1 40.34 23 VAL B N 1
ATOM 1299 C CA . VAL B 1 23 ? 36.5 4.871 37.75 1 40.34 23 VAL B CA 1
ATOM 1300 C C . VAL B 1 23 ? 35.469 3.93 37.094 1 40.34 23 VAL B C 1
ATOM 1302 O O . VAL B 1 23 ? 35.844 2.846 36.625 1 40.34 23 VAL B O 1
ATOM 1305 N N . SER B 1 24 ? 34.344 3.73 37.719 1 37.38 24 SER B N 1
ATOM 1306 C CA . SER B 1 24 ? 33.312 3.031 36.969 1 37.38 24 SER B CA 1
ATOM 1307 C C . SER B 1 24 ? 33.156 3.604 35.594 1 37.38 24 SER B C 1
ATOM 1309 O O . SER B 1 24 ? 33 4.812 35.406 1 37.38 24 SER B O 1
ATOM 1311 N N . PRO B 1 25 ? 33.906 2.969 34.656 1 40.16 25 PRO B N 1
ATOM 1312 C CA . PRO B 1 25 ? 33.531 3.49 33.312 1 40.16 25 PRO B CA 1
ATOM 1313 C C . PRO B 1 25 ? 32.031 3.676 33.125 1 40.16 25 PRO B C 1
ATOM 1315 O O . PRO B 1 25 ? 31.25 2.834 33.594 1 40.16 25 PRO B O 1
ATOM 1318 N N . ALA B 1 26 ? 31.516 4.859 33.375 1 34.34 26 ALA B N 1
ATOM 1319 C CA . ALA B 1 26 ? 30.172 5.113 32.875 1 34.34 26 ALA B CA 1
ATOM 1320 C C . ALA B 1 26 ? 29.984 4.453 31.5 1 34.34 26 ALA B C 1
ATOM 1322 O O . ALA B 1 26 ? 30.688 4.777 30.547 1 34.34 26 ALA B O 1
ATOM 1323 N N . ALA B 1 27 ? 29.781 3.135 31.5 1 34.94 27 ALA B N 1
ATOM 1324 C CA . ALA B 1 27 ? 29.297 2.514 30.266 1 34.94 27 ALA B CA 1
ATOM 1325 C C . ALA B 1 27 ? 28.281 3.416 29.562 1 34.94 27 ALA B C 1
ATOM 1327 O O . ALA B 1 27 ? 27.25 3.768 30.141 1 34.94 27 ALA B O 1
ATOM 1328 N N . GLY B 1 28 ? 28.766 4.469 28.969 1 33.84 28 GLY B N 1
ATOM 1329 C CA . GLY B 1 28 ? 27.812 5.176 28.125 1 33.84 28 GLY B CA 1
ATOM 1330 C C . GLY B 1 28 ? 26.75 4.27 27.516 1 33.84 28 GLY B C 1
ATOM 1331 O O . GLY B 1 28 ? 27.078 3.211 26.969 1 33.84 28 GLY B O 1
ATOM 1332 N N . ALA B 1 29 ? 25.672 4.211 28.219 1 36.38 29 ALA B N 1
ATOM 1333 C CA . ALA B 1 29 ? 24.484 3.559 27.641 1 36.38 29 ALA B CA 1
ATOM 1334 C C . ALA B 1 29 ? 24.406 3.812 26.141 1 36.38 29 ALA B C 1
ATOM 1336 O O . ALA B 1 29 ? 24.172 4.941 25.703 1 36.38 29 ALA B O 1
ATOM 1337 N N . ARG B 1 30 ? 25.359 3.271 25.406 1 35.25 30 ARG B N 1
ATOM 1338 C CA . ARG B 1 30 ? 25 3.203 24 1 35.25 30 ARG B CA 1
ATOM 1339 C C . ARG B 1 30 ? 23.516 2.85 23.828 1 35.25 30 ARG B C 1
ATOM 1341 O O . ARG B 1 30 ? 23.078 1.78 24.266 1 35.25 30 ARG B O 1
ATOM 1348 N N . THR B 1 31 ? 22.656 3.705 24.188 1 35.31 31 THR B N 1
ATOM 1349 C CA . THR B 1 31 ? 21.312 3.41 23.703 1 35.31 31 THR B CA 1
ATOM 1350 C C . THR B 1 31 ? 21.375 2.584 22.422 1 35.31 31 THR B C 1
ATOM 1352 O O . THR B 1 31 ? 21.938 3.023 21.422 1 35.31 31 THR B O 1
ATOM 1355 N N . ARG B 1 32 ? 21.656 1.345 22.516 1 36.53 32 ARG B N 1
ATOM 1356 C CA . ARG B 1 32 ? 21.422 0.462 21.375 1 36.53 32 ARG B CA 1
ATOM 1357 C C . ARG B 1 32 ? 20.328 1.01 20.469 1 36.53 32 ARG B C 1
ATOM 1359 O O . ARG B 1 32 ? 19.156 1.065 20.859 1 36.53 32 ARG B O 1
ATOM 1366 N N . GLN B 1 33 ? 20.562 2.131 19.891 1 36.47 33 GLN B N 1
ATOM 1367 C CA . GLN B 1 33 ? 19.625 2.352 18.797 1 36.47 33 GLN B CA 1
ATOM 1368 C C . GLN B 1 33 ? 19.203 1.028 18.156 1 36.47 33 GLN B C 1
ATOM 1370 O O . GLN B 1 33 ? 20.031 0.26 17.688 1 36.47 33 GLN B O 1
ATOM 1375 N N . SER B 1 34 ? 18.453 0.267 18.828 1 38.78 34 SER B N 1
ATOM 1376 C CA . SER B 1 34 ? 17.891 -0.913 18.172 1 38.78 34 SER B CA 1
ATOM 1377 C C . SER B 1 34 ? 17.938 -0.777 16.656 1 38.78 34 SER B C 1
ATOM 1379 O O . SER B 1 34 ? 17.688 0.3 16.109 1 38.78 34 SER B O 1
ATOM 1381 N N . PRO B 1 35 ? 18.797 -1.452 16.062 1 40.41 35 PRO B N 1
ATOM 1382 C CA . PRO B 1 35 ? 18.719 -1.333 14.602 1 40.41 35 PRO B CA 1
ATOM 1383 C C . PRO B 1 35 ? 17.297 -1.027 14.117 1 40.41 35 PRO B C 1
ATOM 1385 O O . PRO B 1 35 ? 16.359 -1.768 14.422 1 40.41 35 PRO B O 1
ATOM 1388 N N . ARG B 1 36 ? 16.781 0.202 14.344 1 46.09 36 ARG B N 1
ATOM 1389 C CA . ARG B 1 36 ? 15.516 0.541 13.703 1 46.09 36 ARG B CA 1
ATOM 1390 C C . ARG B 1 36 ? 15.266 -0.334 12.484 1 46.09 36 ARG B C 1
ATOM 1392 O O . ARG B 1 36 ? 16.047 -0.33 11.539 1 46.09 36 ARG B O 1
ATOM 1399 N N . LEU B 1 37 ? 14.984 -1.555 12.703 1 47.16 37 LEU B N 1
ATOM 1400 C CA . LEU B 1 37 ? 14.664 -2.428 11.578 1 47.16 37 LEU B CA 1
ATOM 1401 C C . LEU B 1 37 ? 14.102 -1.623 10.406 1 47.16 37 LEU B C 1
ATOM 1403 O O . LEU B 1 37 ? 13.102 -0.926 10.555 1 47.16 37 LEU B O 1
ATOM 1407 N N . LEU B 1 38 ? 14.844 -1.299 9.414 1 55.91 38 LEU B N 1
ATOM 1408 C CA . LEU B 1 38 ? 14.445 -0.747 8.125 1 55.91 38 LEU B CA 1
ATOM 1409 C C . LEU B 1 38 ? 13.102 -1.311 7.68 1 55.91 38 LEU B C 1
ATOM 1411 O O . LEU B 1 38 ? 12.891 -2.525 7.711 1 55.91 38 LEU B O 1
ATOM 1415 N N . GLY B 1 39 ? 12.078 -0.543 7.871 1 67.44 39 GLY B N 1
ATOM 1416 C CA . GLY B 1 39 ? 10.773 -0.86 7.312 1 67.44 39 GLY B CA 1
ATOM 1417 C C . GLY B 1 39 ? 9.68 -0.927 8.359 1 67.44 39 GLY B C 1
ATOM 1418 O O . GLY B 1 39 ? 8.5 -1.048 8.023 1 67.44 39 GLY B O 1
ATOM 1419 N N . GLY B 1 40 ? 10.141 -0.977 9.641 1 79.12 40 GLY B N 1
ATOM 1420 C CA . GLY B 1 40 ? 9.07 -1.013 10.617 1 79.12 40 GLY B CA 1
ATOM 1421 C C . GLY B 1 40 ? 8.531 0.363 10.969 1 79.12 40 GLY B C 1
ATOM 1422 O O . GLY B 1 40 ? 9.117 1.378 10.578 1 79.12 40 GLY B O 1
ATOM 1423 N N . LEU B 1 41 ? 7.418 0.308 11.703 1 91.62 41 LEU B N 1
ATOM 1424 C CA . LEU B 1 41 ? 6.824 1.564 12.148 1 91.62 41 LEU B CA 1
ATOM 1425 C C . LEU B 1 41 ? 7.613 2.154 13.312 1 91.62 41 LEU B C 1
ATOM 1427 O O . LEU B 1 41 ? 8.016 1.429 14.227 1 91.62 41 LEU B O 1
ATOM 1431 N N . GLU B 1 42 ? 7.934 3.371 13.227 1 94.31 42 GLU B N 1
ATOM 1432 C CA . GLU B 1 42 ? 8.648 4.078 14.281 1 94.31 42 GLU B CA 1
ATOM 1433 C C . GLU B 1 42 ? 7.883 5.324 14.727 1 94.31 42 GLU B C 1
ATOM 1435 O O . GLU B 1 42 ? 7.371 6.074 13.891 1 94.31 42 GLU B O 1
ATOM 1440 N N . ASP B 1 43 ? 7.77 5.488 16.062 1 97 43 ASP B N 1
ATOM 1441 C CA . ASP B 1 43 ? 7.215 6.738 16.578 1 97 43 ASP B CA 1
ATOM 1442 C C . ASP B 1 43 ? 8.133 7.914 16.266 1 97 43 ASP B C 1
ATOM 1444 O O . ASP B 1 43 ? 9.359 7.809 16.391 1 97 43 ASP B O 1
ATOM 1448 N N . VAL B 1 44 ? 7.5 8.969 15.797 1 97.56 44 VAL B N 1
ATOM 1449 C CA . VAL B 1 44 ? 8.312 10.133 15.469 1 97.56 44 VAL B CA 1
ATOM 1450 C C . VAL B 1 44 ? 7.688 11.383 16.078 1 97.56 44 VAL B C 1
ATOM 1452 O O . VAL B 1 44 ? 6.496 11.398 16.391 1 97.56 44 VAL B O 1
ATOM 1455 N N . ASP B 1 45 ? 8.555 12.359 16.266 1 97.75 45 ASP B N 1
ATOM 1456 C CA . ASP B 1 45 ? 8.102 13.641 16.781 1 97.75 45 ASP B CA 1
ATOM 1457 C C . ASP B 1 45 ? 7.25 14.383 15.758 1 97.75 45 ASP B C 1
ATOM 1459 O O . ASP B 1 45 ? 7.664 14.562 14.609 1 97.75 45 ASP B O 1
ATOM 1463 N N . ALA B 1 46 ? 6.133 14.859 16.25 1 97.88 46 ALA B N 1
ATOM 1464 C CA . ALA B 1 46 ? 5.191 15.57 15.383 1 97.88 46 ALA B CA 1
ATOM 1465 C C . ALA B 1 46 ? 5.797 16.859 14.859 1 97.88 46 ALA B C 1
ATOM 1467 O O . ALA B 1 46 ? 5.328 17.422 13.859 1 97.88 46 ALA B O 1
ATOM 1468 N N . GLN B 1 47 ? 6.852 17.312 15.445 1 97.5 47 GLN B N 1
ATOM 1469 C CA . GLN B 1 47 ? 7.402 18.625 15.102 1 97.5 47 GLN B CA 1
ATOM 1470 C C . GLN B 1 47 ? 8.508 18.5 14.055 1 97.5 47 GLN B C 1
ATOM 1472 O O . GLN B 1 47 ? 9.008 19.5 13.562 1 97.5 47 GLN B O 1
ATOM 1477 N N . GLU B 1 48 ? 8.828 17.25 13.734 1 97.19 48 GLU B N 1
ATOM 1478 C CA . GLU B 1 48 ? 9.805 17.078 12.664 1 97.19 48 GLU B CA 1
ATOM 1479 C C . GLU B 1 48 ? 9.32 17.703 11.367 1 97.19 48 GLU B C 1
ATOM 1481 O O . GLU B 1 48 ? 8.133 17.625 11.031 1 97.19 48 GLU B O 1
ATOM 1486 N N . LYS B 1 49 ? 10.258 18.281 10.641 1 96.81 49 LYS B N 1
ATOM 1487 C CA . LYS B 1 49 ? 9.938 19.047 9.43 1 96.81 49 LYS B CA 1
ATOM 1488 C C . LYS B 1 49 ? 9.125 18.188 8.453 1 96.81 49 LYS B C 1
ATOM 1490 O O . LYS B 1 49 ? 8.102 18.641 7.938 1 96.81 49 LYS B O 1
ATOM 1495 N N . ASP B 1 50 ? 9.57 16.984 8.211 1 96.69 50 ASP B N 1
ATOM 1496 C CA . ASP B 1 50 ? 8.898 16.125 7.234 1 96.69 50 ASP B CA 1
ATOM 1497 C C . ASP B 1 50 ? 7.516 15.711 7.727 1 96.69 50 ASP B C 1
ATOM 1499 O O . ASP B 1 50 ? 6.59 15.539 6.93 1 96.69 50 ASP B O 1
ATOM 1503 N N . VAL B 1 51 ? 7.391 15.531 9.016 1 97.81 51 VAL B N 1
ATOM 1504 C CA . VAL B 1 51 ? 6.09 15.203 9.594 1 97.81 51 VAL B CA 1
ATOM 1505 C C . VAL B 1 51 ? 5.145 16.391 9.445 1 97.81 51 VAL B C 1
ATOM 1507 O O . VAL B 1 51 ? 3.973 16.234 9.102 1 97.81 51 VAL B O 1
ATOM 1510 N N . GLN B 1 52 ? 5.672 17.578 9.656 1 97.5 52 GLN B N 1
ATOM 1511 C CA . GLN B 1 52 ? 4.867 18.781 9.492 1 97.5 52 GLN B CA 1
ATOM 1512 C C . GLN B 1 52 ? 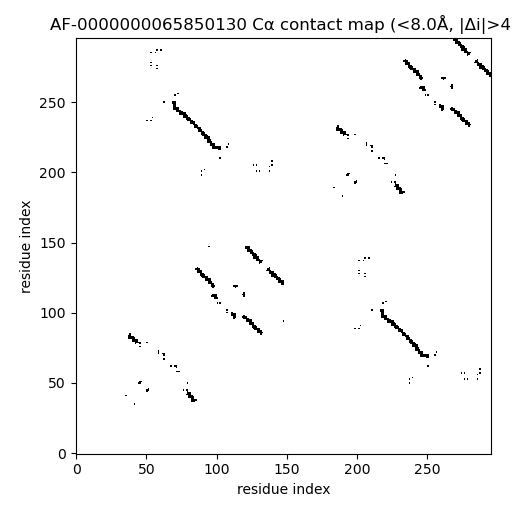4.422 18.953 8.047 1 97.5 52 GLN B C 1
ATOM 1514 O O . GLN B 1 52 ? 3.297 19.391 7.781 1 97.5 52 GLN B O 1
ATOM 1519 N N . ARG B 1 53 ? 5.301 18.672 7.191 1 97.19 53 ARG B N 1
ATOM 1520 C CA . ARG B 1 53 ? 4.93 18.719 5.781 1 97.19 53 ARG B CA 1
ATOM 1521 C C . ARG B 1 53 ? 3.805 17.734 5.48 1 97.19 53 ARG B C 1
ATOM 1523 O O . ARG B 1 53 ? 2.836 18.078 4.801 1 97.19 53 ARG B O 1
ATOM 1530 N N . ALA B 1 54 ? 3.936 16.516 5.949 1 98.38 54 ALA B N 1
ATOM 1531 C CA . ALA B 1 54 ? 2.895 15.5 5.773 1 98.38 54 ALA B CA 1
ATOM 1532 C C . ALA B 1 54 ? 1.578 15.953 6.398 1 98.38 54 ALA B C 1
ATOM 1534 O O . ALA B 1 54 ? 0.51 15.766 5.809 1 98.38 54 ALA B O 1
ATOM 1535 N N . LEU B 1 55 ? 1.662 16.531 7.527 1 98.19 55 LEU B N 1
ATOM 1536 C CA . LEU B 1 55 ? 0.48 17.047 8.211 1 98.19 55 LEU B CA 1
ATOM 1537 C C . LEU B 1 55 ? -0.205 18.125 7.379 1 98.19 55 LEU B C 1
ATOM 1539 O O . LEU B 1 55 ? -1.429 18.109 7.223 1 98.19 55 LEU B O 1
ATOM 1543 N N . GLY B 1 56 ? 0.583 19.047 6.902 1 97.12 56 GLY B N 1
ATOM 1544 C CA . GLY B 1 56 ? 0.017 20.078 6.059 1 97.12 56 GLY B CA 1
ATOM 1545 C C . GLY B 1 56 ? -0.708 19.531 4.84 1 97.12 56 GLY B C 1
ATOM 1546 O O . GLY B 1 56 ? -1.803 20 4.508 1 97.12 56 GLY B O 1
ATOM 1547 N N . PHE B 1 57 ? -0.125 18.578 4.258 1 98.25 57 PHE B N 1
ATOM 1548 C CA . PHE B 1 57 ? -0.752 17.938 3.107 1 98.25 57 PHE B CA 1
ATOM 1549 C C . PHE B 1 57 ? -2.055 17.266 3.512 1 98.25 57 PHE B C 1
ATOM 1551 O O . PHE B 1 57 ? -3.066 17.391 2.816 1 98.25 57 PHE B O 1
ATOM 1558 N N . ALA B 1 58 ? -2.031 16.578 4.586 1 98.31 58 ALA B N 1
ATOM 1559 C CA . ALA B 1 58 ? -3.23 15.898 5.082 1 98.31 58 ALA B CA 1
ATOM 1560 C C . ALA B 1 58 ? -4.344 16.906 5.359 1 98.31 58 ALA B C 1
ATOM 1562 O O . ALA B 1 58 ? -5.508 16.656 5.027 1 98.31 58 ALA B O 1
ATOM 1563 N N . GLU B 1 59 ? -3.959 18 5.949 1 97.12 59 GLU B N 1
ATOM 1564 C CA . GLU B 1 59 ? -4.938 19.047 6.227 1 97.12 59 GLU B CA 1
ATOM 1565 C C . GLU B 1 59 ? -5.555 19.578 4.938 1 97.12 59 GLU B C 1
ATOM 1567 O O . GLU B 1 59 ? -6.77 19.781 4.863 1 97.12 59 GLU B O 1
ATOM 1572 N N . SER B 1 60 ? -4.668 19.766 4.031 1 96.62 60 SER B N 1
ATOM 1573 C CA . SER B 1 60 ? -5.156 20.25 2.742 1 96.62 60 SER B CA 1
ATOM 1574 C C . SER B 1 60 ? -6.129 19.266 2.111 1 96.62 60 SER B C 1
ATOM 1576 O O . SER B 1 60 ? -7.191 19.641 1.628 1 96.62 60 SER B O 1
ATOM 1578 N N . GLU B 1 61 ? -5.77 18 2.133 1 97.88 61 GLU B N 1
ATOM 1579 C CA . GLU B 1 61 ? -6.629 16.969 1.567 1 97.88 61 GLU B CA 1
ATOM 1580 C C . GLU B 1 61 ? -7.945 16.859 2.33 1 97.88 61 GLU B C 1
ATOM 1582 O O . GLU B 1 61 ? -9.008 16.688 1.729 1 97.88 61 GLU B O 1
ATOM 1587 N N . TYR B 1 62 ? -7.926 16.953 3.584 1 97.62 62 TYR B N 1
ATOM 1588 C CA . TYR B 1 62 ? -9.133 16.938 4.402 1 97.62 62 TYR B CA 1
ATOM 1589 C C . TYR B 1 62 ? -10.086 18.047 3.98 1 97.62 62 TYR B C 1
ATOM 1591 O O . TYR B 1 62 ? -11.281 17.812 3.785 1 97.62 62 TYR B O 1
ATOM 1599 N N . ASN B 1 63 ? -9.57 19.219 3.875 1 96.75 63 ASN B N 1
ATOM 1600 C CA . ASN B 1 63 ? -10.383 20.375 3.543 1 96.75 63 ASN B CA 1
ATOM 1601 C C . ASN B 1 63 ? -10.961 20.281 2.135 1 96.75 63 ASN B C 1
ATOM 1603 O O . ASN B 1 63 ? -12.094 20.688 1.891 1 96.75 63 ASN B O 1
ATOM 1607 N N . LYS B 1 64 ? -10.211 19.812 1.241 1 96.12 64 LYS B N 1
ATOM 1608 C CA . LYS B 1 64 ? -10.703 19.609 -0.12 1 96.12 64 LYS B CA 1
ATOM 1609 C C . LYS B 1 64 ? -11.867 18.625 -0.148 1 96.12 64 LYS B C 1
ATOM 1611 O O . LYS B 1 64 ? -12.781 18.75 -0.961 1 96.12 64 LYS B O 1
ATOM 1616 N N . GLY B 1 65 ? -11.805 17.656 0.737 1 95.5 65 GLY B N 1
ATOM 1617 C CA . GLY B 1 65 ? -12.812 16.609 0.743 1 95.5 65 GLY B CA 1
ATOM 1618 C C . GLY B 1 65 ? -13.992 16.922 1.642 1 95.5 65 GLY B C 1
ATOM 1619 O O . GLY B 1 65 ? -14.961 16.156 1.688 1 95.5 65 GLY B O 1
ATOM 1620 N N . SER B 1 66 ? -13.852 17.953 2.305 1 94.12 66 SER B N 1
ATOM 1621 C CA . SER B 1 66 ? -14.914 18.312 3.236 1 94.12 66 SER B CA 1
ATOM 1622 C C . SER B 1 66 ? -15.906 19.281 2.59 1 94.12 66 SER B C 1
ATOM 1624 O O . SER B 1 66 ? -15.508 20.188 1.857 1 94.12 66 SER B O 1
ATOM 1626 N N . ASN B 1 67 ? -17.188 19.094 2.873 1 93.25 67 ASN B N 1
ATOM 1627 C CA . ASN B 1 67 ? -18.219 20 2.354 1 93.25 67 ASN B CA 1
ATOM 1628 C C . ASN B 1 67 ? -18.422 21.203 3.262 1 93.25 67 ASN B C 1
ATOM 1630 O O . ASN B 1 67 ? -19.266 22.062 2.984 1 93.25 67 ASN B O 1
ATOM 1634 N N . ASP B 1 68 ? -17.656 21.25 4.219 1 94.38 68 ASP B N 1
ATOM 1635 C CA . ASP B 1 68 ? -17.766 22.391 5.137 1 94.38 68 ASP B CA 1
ATOM 1636 C C . ASP B 1 68 ? -17.266 23.672 4.488 1 94.38 68 ASP B C 1
ATOM 1638 O O . ASP B 1 68 ? -16.266 23.656 3.775 1 94.38 68 ASP B O 1
ATOM 1642 N N . ARG B 1 69 ? -18.062 24.812 4.738 1 93.06 69 ARG B N 1
ATOM 1643 C CA . ARG B 1 69 ? -17.625 26.109 4.211 1 93.06 69 ARG B CA 1
ATOM 1644 C C . ARG B 1 69 ? -16.406 26.609 4.953 1 93.06 69 ARG B C 1
ATOM 1646 O O . ARG B 1 69 ? -15.609 27.375 4.398 1 93.06 69 ARG B O 1
ATOM 1653 N N . TYR B 1 70 ? -16.281 26.188 6.18 1 95 70 TYR B N 1
ATOM 1654 C CA . TYR B 1 70 ? -15.164 26.656 7 1 95 70 TYR B CA 1
ATOM 1655 C C . TYR B 1 70 ? -13.938 25.766 6.824 1 95 70 TYR B C 1
ATOM 1657 O O . TYR B 1 70 ? -14.07 24.562 6.598 1 95 70 TYR B O 1
ATOM 1665 N N . HIS B 1 71 ? -12.797 26.391 6.926 1 96.31 71 HIS B N 1
ATOM 1666 C CA . HIS B 1 71 ? -11.516 25.688 6.945 1 96.31 71 HIS B CA 1
ATOM 1667 C C . HIS B 1 71 ? -11.289 24.984 8.273 1 96.31 71 HIS B C 1
ATOM 1669 O O . HIS B 1 71 ? -11.656 25.5 9.328 1 96.31 71 HIS B O 1
ATOM 1675 N N . SER B 1 72 ? -10.758 23.75 8.188 1 96.69 72 SER B N 1
ATOM 1676 C CA . SER B 1 72 ? -10.367 23.016 9.383 1 96.69 72 SER B CA 1
ATOM 1677 C C . SER B 1 72 ? -8.859 22.844 9.469 1 96.69 72 SER B C 1
ATOM 1679 O O . SER B 1 72 ? -8.164 22.875 8.445 1 96.69 72 SER B O 1
ATOM 1681 N N . ARG B 1 73 ? -8.32 22.812 10.703 1 96.88 73 ARG B N 1
ATOM 1682 C CA . ARG B 1 73 ? -6.891 22.562 10.875 1 96.88 73 ARG B CA 1
ATOM 1683 C C . ARG B 1 73 ? -6.633 21.688 12.086 1 96.88 73 ARG B C 1
ATOM 1685 O O . ARG B 1 73 ? -7.539 21.422 12.883 1 96.88 73 ARG B O 1
ATOM 1692 N N . ALA B 1 74 ? -5.41 21.234 12.203 1 97.19 74 ALA B N 1
ATOM 1693 C CA . ALA B 1 74 ? -5.051 20.312 13.281 1 97.19 74 ALA B CA 1
ATOM 1694 C C . ALA B 1 74 ? -5.074 21.016 14.633 1 97.19 74 ALA B C 1
ATOM 1696 O O . ALA B 1 74 ? -4.441 22.062 14.812 1 97.19 74 ALA B O 1
ATOM 1697 N N . LEU B 1 75 ? -5.883 20.438 15.547 1 96.25 75 LEU B N 1
ATOM 1698 C CA . LEU B 1 75 ? -5.816 20.844 16.953 1 96.25 75 LEU B CA 1
ATOM 1699 C C . LEU B 1 75 ? -4.625 20.188 17.641 1 96.25 75 LEU B C 1
ATOM 1701 O O . LEU B 1 75 ? -3.959 20.828 18.469 1 96.25 75 LEU B O 1
ATOM 1705 N N . GLN B 1 76 ? -4.445 18.953 17.266 1 97.25 76 GLN B N 1
ATOM 1706 C CA . GLN B 1 76 ? -3.424 18.141 17.922 1 97.25 76 GLN B CA 1
ATOM 1707 C C . GLN B 1 76 ? -3.064 16.922 17.062 1 97.25 76 GLN B C 1
ATOM 1709 O O . GLN B 1 76 ? -3.943 16.281 16.5 1 97.25 76 GLN B O 1
ATOM 1714 N N . VAL B 1 77 ? -1.698 16.75 17 1 98.62 77 VAL B N 1
ATOM 1715 C CA . VAL B 1 77 ? -1.259 15.453 16.484 1 98.62 77 VAL B CA 1
ATOM 1716 C C . VAL B 1 77 ? -1.201 14.438 17.625 1 98.62 77 VAL B C 1
ATOM 1718 O O . VAL B 1 77 ? -0.305 14.492 18.469 1 98.62 77 VAL B O 1
ATOM 1721 N N . VAL B 1 78 ? -2.148 13.531 17.594 1 98.5 78 VAL B N 1
ATOM 1722 C CA . VAL B 1 78 ? -2.266 12.547 18.672 1 98.5 78 VAL B CA 1
ATOM 1723 C C . VAL B 1 78 ? -1.14 11.523 18.562 1 98.5 78 VAL B C 1
ATOM 1725 O O . VAL B 1 78 ? -0.578 11.102 19.562 1 98.5 78 VAL B O 1
ATOM 1728 N N . ARG B 1 79 ? -0.816 11.156 17.375 1 98.62 79 ARG B N 1
ATOM 1729 C CA . ARG B 1 79 ? 0.25 10.188 17.125 1 98.62 79 ARG B CA 1
ATOM 1730 C C . ARG B 1 79 ? 0.833 10.359 15.727 1 98.62 79 ARG B C 1
ATOM 1732 O O . ARG B 1 79 ? 0.102 10.633 14.773 1 98.62 79 ARG B O 1
ATOM 1739 N N . ALA B 1 80 ? 2.15 10.242 15.688 1 98.69 80 ALA B N 1
ATOM 1740 C CA . ALA B 1 80 ? 2.861 10.258 14.414 1 98.69 80 ALA B CA 1
ATOM 1741 C C . ALA B 1 80 ? 3.838 9.086 14.312 1 98.69 80 ALA B C 1
ATOM 1743 O O . ALA B 1 80 ? 4.68 8.898 15.195 1 98.69 80 ALA B O 1
ATOM 1744 N N . ARG B 1 81 ? 3.736 8.344 13.242 1 98.12 81 ARG B N 1
ATOM 1745 C CA . ARG B 1 81 ? 4.652 7.238 12.984 1 98.12 81 ARG B CA 1
ATOM 1746 C C . ARG B 1 81 ? 5.164 7.281 11.547 1 98.12 81 ARG B C 1
ATOM 1748 O O . ARG B 1 81 ? 4.531 7.879 10.672 1 98.12 81 ARG B O 1
ATOM 1755 N N . ARG B 1 82 ? 6.273 6.723 11.391 1 96.38 82 ARG B N 1
ATOM 1756 C CA . ARG B 1 82 ? 6.91 6.672 10.078 1 96.38 82 ARG B CA 1
ATOM 1757 C C . ARG B 1 82 ? 7.355 5.25 9.742 1 96.38 82 ARG B C 1
ATOM 1759 O O . ARG B 1 82 ? 7.746 4.492 10.633 1 96.38 82 ARG B O 1
ATOM 1766 N N . GLN B 1 83 ? 7.375 4.949 8.461 1 92.5 83 GLN B N 1
ATOM 1767 C CA . GLN B 1 83 ? 7.867 3.691 7.914 1 92.5 83 GLN B CA 1
ATOM 1768 C C . GLN B 1 83 ? 8.664 3.922 6.629 1 92.5 83 GLN B C 1
ATOM 1770 O O . GLN B 1 83 ? 8.141 4.477 5.66 1 92.5 83 GLN B O 1
ATOM 1775 N N . ILE B 1 84 ? 9.906 3.559 6.785 1 89.88 84 ILE B N 1
ATOM 1776 C CA . ILE B 1 84 ? 10.703 3.639 5.57 1 89.88 84 ILE B CA 1
ATOM 1777 C C . ILE B 1 84 ? 10.352 2.48 4.641 1 89.88 84 ILE B C 1
ATOM 1779 O O . ILE B 1 84 ? 10.453 1.312 5.027 1 89.88 84 ILE B O 1
ATOM 1783 N N . VAL B 1 85 ? 9.891 2.916 3.475 1 87.12 85 VAL B N 1
ATOM 1784 C CA . VAL B 1 85 ? 9.469 1.911 2.504 1 87.12 85 VAL B CA 1
ATOM 1785 C C . VAL B 1 85 ? 10.5 1.804 1.387 1 87.12 85 VAL B C 1
ATOM 1787 O O . VAL B 1 85 ? 10.859 2.807 0.761 1 87.12 85 VAL B O 1
ATOM 1790 N N . SER B 1 86 ? 11.062 0.667 1.282 1 89.5 86 SER B N 1
ATOM 1791 C CA . SER B 1 86 ? 11.984 0.348 0.196 1 89.5 86 SER B CA 1
ATOM 1792 C C . SER B 1 86 ? 11.805 -1.093 -0.272 1 89.5 86 SER B C 1
ATOM 1794 O O . SER B 1 86 ? 11.664 -2.004 0.545 1 89.5 86 SER B O 1
ATOM 1796 N N . GLY B 1 87 ? 11.672 -1.205 -1.665 1 91.75 87 GLY B N 1
ATOM 1797 C CA . GLY B 1 87 ? 11.484 -2.531 -2.232 1 91.75 87 GLY B CA 1
ATOM 1798 C C . GLY B 1 87 ? 10.969 -2.502 -3.66 1 91.75 87 GLY B C 1
ATOM 1799 O O . GLY B 1 87 ? 11.234 -1.554 -4.402 1 91.75 87 GLY B O 1
ATOM 1800 N N . VAL B 1 88 ? 10.438 -3.643 -3.986 1 93.88 88 VAL B N 1
ATOM 1801 C CA . VAL B 1 88 ? 9.93 -3.791 -5.344 1 93.88 88 VAL B CA 1
ATOM 1802 C C . VAL B 1 88 ? 8.539 -4.422 -5.312 1 93.88 88 VAL B C 1
ATOM 1804 O O . VAL B 1 88 ? 8.312 -5.41 -4.609 1 93.88 88 VAL B O 1
ATOM 1807 N N . LYS B 1 89 ? 7.66 -3.705 -6.062 1 95.5 89 LYS B N 1
ATOM 1808 C CA . LYS B 1 89 ? 6.367 -4.336 -6.297 1 95.5 89 LYS B CA 1
ATOM 1809 C C . LYS B 1 89 ? 6.332 -5.039 -7.652 1 95.5 89 LYS B C 1
ATOM 1811 O O . LYS B 1 89 ? 6.82 -4.5 -8.648 1 95.5 89 LYS B O 1
ATOM 1816 N N . TYR B 1 90 ? 5.738 -6.211 -7.617 1 97.88 90 TYR B N 1
ATOM 1817 C CA . TYR B 1 90 ? 5.477 -6.945 -8.852 1 97.88 90 TYR B CA 1
ATOM 1818 C C . TYR B 1 90 ? 3.98 -7.117 -9.078 1 97.88 90 TYR B C 1
ATOM 1820 O O . TYR B 1 90 ? 3.24 -7.453 -8.156 1 97.88 90 TYR B O 1
ATOM 1828 N N . TYR B 1 91 ? 3.621 -6.863 -10.305 1 98.62 91 TYR B N 1
ATOM 1829 C CA . TYR B 1 91 ? 2.256 -7.086 -10.766 1 98.62 91 TYR B CA 1
ATOM 1830 C C . TYR B 1 91 ? 2.209 -8.18 -11.82 1 98.62 91 TYR B C 1
ATOM 1832 O O . TYR B 1 91 ? 2.721 -8.008 -12.93 1 98.62 91 TYR B O 1
ATOM 1840 N N . LEU B 1 92 ? 1.564 -9.234 -11.445 1 98.81 92 LEU B N 1
ATOM 1841 C CA . LEU B 1 92 ? 1.57 -10.391 -12.328 1 98.81 92 LEU B CA 1
ATOM 1842 C C . LEU B 1 92 ? 0.149 -10.781 -12.719 1 98.81 92 LEU B C 1
ATOM 1844 O O . LEU B 1 92 ? -0.703 -10.984 -11.852 1 98.81 92 LEU B O 1
ATOM 1848 N N . ASP B 1 93 ? -0.156 -10.836 -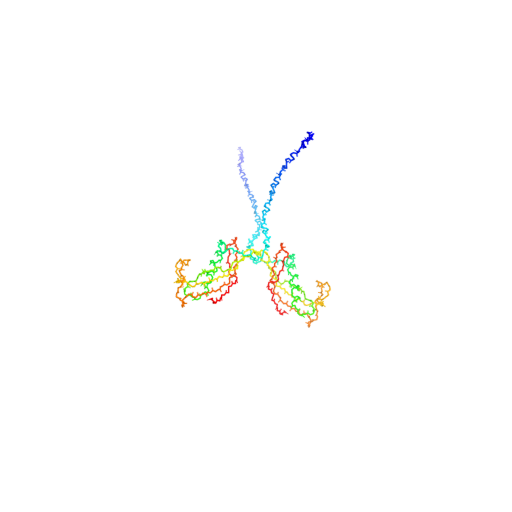13.977 1 98.88 93 ASP B N 1
ATOM 1849 C CA . ASP B 1 93 ? -1.326 -11.523 -14.516 1 98.88 93 ASP B CA 1
ATOM 1850 C C . ASP B 1 93 ? -0.966 -12.938 -14.977 1 98.88 93 ASP B C 1
ATOM 1852 O O . ASP B 1 93 ? -0.123 -13.109 -15.859 1 98.88 93 ASP B O 1
ATOM 1856 N N . VAL B 1 94 ? -1.675 -13.844 -14.375 1 98.81 94 VAL B N 1
ATOM 1857 C CA . VAL B 1 94 ? -1.231 -15.219 -14.555 1 98.81 94 VAL B CA 1
ATOM 1858 C C . VAL B 1 94 ? -2.43 -16.109 -14.867 1 98.81 94 VAL B C 1
ATOM 1860 O O . VAL B 1 94 ? -3.465 -16.031 -14.203 1 98.81 94 VAL B O 1
ATOM 1863 N N . LEU B 1 95 ? -2.332 -16.875 -15.914 1 98.5 95 LEU B N 1
ATOM 1864 C CA . LEU B 1 95 ? -3.246 -18 -16.125 1 98.5 95 LEU B CA 1
ATOM 1865 C C . LEU B 1 95 ? -2.805 -19.219 -15.328 1 98.5 95 LEU B C 1
ATOM 1867 O O . LEU B 1 95 ? -1.721 -19.766 -15.562 1 98.5 95 LEU B O 1
ATOM 1871 N N . ILE B 1 96 ? -3.641 -19.578 -14.414 1 97.69 96 ILE B N 1
ATOM 1872 C CA . ILE B 1 96 ? -3.33 -20.688 -13.523 1 97.69 96 ILE B CA 1
ATOM 1873 C C . ILE B 1 96 ? -4.137 -21.922 -13.93 1 97.69 96 ILE B C 1
ATOM 1875 O O . ILE B 1 96 ? -5.324 -21.812 -14.25 1 97.69 96 ILE B O 1
ATOM 1879 N N . GLY B 1 97 ? -3.469 -23.047 -13.867 1 96.88 97 GLY B N 1
ATOM 1880 C CA . GLY B 1 97 ? -4.141 -24.297 -14.195 1 96.88 97 GLY B CA 1
ATOM 1881 C C . GLY B 1 97 ? -3.982 -25.359 -13.125 1 96.88 97 GLY B C 1
ATOM 1882 O O . GLY B 1 97 ? -2.93 -25.453 -12.492 1 96.88 97 GLY B O 1
ATOM 1883 N N . ARG B 1 98 ? -5.027 -26.125 -13.047 1 96.19 98 ARG B N 1
ATOM 1884 C CA . ARG B 1 98 ? -5.012 -27.234 -12.109 1 96.19 98 ARG B CA 1
ATOM 1885 C C . ARG B 1 98 ? -4.145 -28.375 -12.633 1 96.19 98 ARG B C 1
ATOM 1887 O O . ARG B 1 98 ? -4.184 -28.703 -13.82 1 96.19 98 ARG B O 1
ATOM 1894 N N . THR B 1 99 ? -3.375 -28.953 -11.758 1 96.19 99 THR B N 1
ATOM 1895 C CA . THR B 1 99 ? -2.529 -30.078 -12.141 1 96.19 99 THR B CA 1
ATOM 1896 C C . THR B 1 99 ? -3.104 -31.391 -11.609 1 96.19 99 THR B C 1
ATOM 1898 O O . THR B 1 99 ? -4.141 -31.391 -10.945 1 96.19 99 THR B O 1
ATOM 1901 N N . THR B 1 100 ? -2.467 -32.5 -11.93 1 95.25 100 THR B N 1
ATOM 1902 C CA . THR B 1 100 ? -2.934 -33.812 -11.516 1 95.25 100 THR B CA 1
ATOM 1903 C C . THR B 1 100 ? -2.371 -34.188 -10.148 1 95.25 100 THR B C 1
ATOM 1905 O O . THR B 1 100 ? -2.688 -35.25 -9.602 1 95.25 100 THR B O 1
ATOM 1908 N N . CYS B 1 101 ? -1.444 -33.281 -9.617 1 95.69 101 CYS B N 1
ATOM 1909 C CA . CYS B 1 101 ? -0.818 -33.562 -8.336 1 95.69 101 CYS B CA 1
ATOM 1910 C C . CYS B 1 101 ? -1.654 -33 -7.188 1 95.69 101 CYS B C 1
ATOM 1912 O O . CYS B 1 101 ? -2.25 -31.938 -7.312 1 95.69 101 CYS B O 1
ATOM 1914 N N . THR B 1 102 ? -1.674 -33.812 -6.09 1 93.81 102 THR B N 1
ATOM 1915 C CA . THR B 1 102 ? -2.297 -33.281 -4.883 1 93.81 102 THR B CA 1
ATOM 1916 C C . THR B 1 102 ? -1.319 -32.406 -4.109 1 93.81 102 THR B C 1
ATOM 1918 O O . THR B 1 102 ? -0.105 -32.5 -4.293 1 93.81 102 THR B O 1
ATOM 1921 N N . LYS B 1 103 ? -1.771 -31.5 -3.248 1 90.12 103 LYS B N 1
ATOM 1922 C CA . LYS B 1 103 ? -0.973 -30.469 -2.582 1 90.12 103 LYS B CA 1
ATOM 1923 C C . LYS B 1 103 ? 0.028 -31.094 -1.613 1 90.12 103 LYS B C 1
ATOM 1925 O O . LYS B 1 103 ? 1.007 -30.453 -1.227 1 90.12 103 LYS B O 1
ATOM 1930 N N . THR B 1 104 ? -0.109 -32.406 -1.294 1 88.38 104 THR B N 1
ATOM 1931 C CA . THR B 1 104 ? 0.753 -33.031 -0.306 1 88.38 104 THR B CA 1
ATOM 1932 C C . THR B 1 104 ? 1.905 -33.781 -0.987 1 88.38 104 THR B C 1
ATOM 1934 O O . THR B 1 104 ? 2.795 -34.312 -0.317 1 88.38 104 THR B O 1
ATOM 1937 N N . GLN B 1 105 ? 1.895 -33.875 -2.238 1 86.75 105 GLN B N 1
ATOM 1938 C CA . GLN B 1 105 ? 2.949 -34.562 -2.957 1 86.75 105 GLN B CA 1
ATOM 1939 C C . GLN B 1 105 ? 4.219 -33.719 -3.035 1 86.75 105 GLN B C 1
ATOM 1941 O O . GLN B 1 105 ? 4.199 -32.531 -2.74 1 86.75 105 GLN B O 1
ATOM 1946 N N . THR B 1 106 ? 5.262 -34.531 -3.385 1 82.5 106 THR B N 1
ATOM 1947 C CA . THR B 1 106 ? 6.555 -33.906 -3.557 1 82.5 106 THR B CA 1
ATOM 1948 C C . THR B 1 106 ? 6.797 -33.531 -5.023 1 82.5 106 THR B C 1
ATOM 1950 O O . THR B 1 106 ? 6.117 -34.062 -5.91 1 82.5 106 THR B O 1
ATOM 1953 N N . ASN B 1 107 ? 7.602 -32.562 -5.488 1 83 107 ASN B N 1
ATOM 1954 C CA . ASN B 1 107 ? 8.008 -32.156 -6.828 1 83 107 ASN B CA 1
ATOM 1955 C C . ASN B 1 107 ? 6.867 -31.5 -7.586 1 83 107 ASN B C 1
ATOM 1957 O O . ASN B 1 107 ? 6.562 -31.875 -8.719 1 83 107 ASN B O 1
ATOM 1961 N N . LEU B 1 108 ? 6.285 -30.562 -7.074 1 88.62 108 LEU B N 1
ATOM 1962 C CA . LEU B 1 108 ? 5.09 -29.891 -7.582 1 88.62 108 LEU B CA 1
ATOM 1963 C C . LEU B 1 108 ? 5.426 -29.031 -8.789 1 88.62 108 LEU B C 1
ATOM 1965 O O . LEU B 1 108 ? 4.539 -28.672 -9.562 1 88.62 108 LEU B O 1
ATOM 1969 N N . ALA B 1 109 ? 6.691 -28.781 -9.086 1 84.38 109 ALA B N 1
ATOM 1970 C CA . ALA B 1 109 ? 7.094 -27.828 -10.125 1 84.38 109 ALA B CA 1
ATOM 1971 C C . ALA B 1 109 ? 6.84 -28.406 -11.516 1 84.38 109 ALA B C 1
ATOM 1973 O O . ALA B 1 109 ? 6.57 -27.656 -12.461 1 84.38 109 ALA B O 1
ATOM 1974 N N . ASN B 1 110 ? 6.848 -29.75 -11.68 1 88 110 ASN B N 1
ATOM 1975 C CA . ASN B 1 110 ? 6.699 -30.375 -12.992 1 88 110 ASN B CA 1
ATOM 1976 C C . ASN B 1 110 ? 5.43 -31.203 -13.078 1 88 110 ASN B C 1
ATOM 1978 O O . ASN B 1 110 ? 5.324 -32.094 -13.93 1 88 110 ASN B O 1
ATOM 1982 N N . CYS B 1 111 ? 4.574 -30.938 -12.18 1 94.19 111 CYS B N 1
ATOM 1983 C CA . CYS B 1 111 ? 3.344 -31.719 -12.18 1 94.19 111 CYS B CA 1
ATOM 1984 C C . CYS B 1 111 ? 2.508 -31.422 -13.422 1 94.19 111 CYS B C 1
ATOM 1986 O O . CYS B 1 111 ? 2.268 -30.266 -13.742 1 94.19 111 CYS B O 1
ATOM 1988 N N . PRO B 1 112 ? 2.055 -32.531 -14.156 1 94.69 112 PRO B N 1
ATOM 1989 C CA . PRO B 1 112 ? 1.312 -32.281 -15.398 1 94.69 112 PRO B CA 1
ATOM 1990 C C . PRO B 1 112 ? -0.077 -31.703 -15.156 1 94.69 112 PRO B C 1
ATOM 1992 O O . PRO B 1 112 ? -0.67 -31.922 -14.102 1 94.69 112 PRO B O 1
ATOM 1995 N N . PHE B 1 113 ? -0.588 -30.938 -16.172 1 95.88 113 PHE B N 1
ATOM 1996 C CA . PHE B 1 113 ? -1.941 -30.406 -16.141 1 95.88 113 PHE B CA 1
ATOM 1997 C C . PHE B 1 113 ? -2.965 -31.484 -16.469 1 95.88 113 PHE B C 1
ATOM 1999 O O . PHE B 1 113 ? -2.65 -32.438 -17.172 1 95.88 113 PHE B O 1
ATOM 2006 N N . HIS B 1 114 ? -4.172 -31.312 -15.922 1 92.06 114 HIS B N 1
ATOM 2007 C CA . HIS B 1 114 ? -5.27 -32.188 -16.344 1 92.06 114 HIS B CA 1
ATOM 2008 C C . HIS B 1 114 ? -5.594 -31.984 -17.812 1 92.06 114 HIS B C 1
ATOM 2010 O O . HIS B 1 114 ? -5.582 -30.859 -18.312 1 92.06 114 HIS B O 1
ATOM 2016 N N . ASP B 1 115 ? -5.895 -33.062 -18.5 1 87.5 115 ASP B N 1
ATOM 2017 C CA . ASP B 1 115 ? -6.273 -33.031 -19.906 1 87.5 115 ASP B CA 1
ATOM 2018 C C . ASP B 1 115 ? -7.781 -33.188 -20.078 1 87.5 115 ASP B C 1
ATOM 2020 O O . ASP B 1 115 ? -8.344 -32.781 -21.109 1 87.5 115 ASP B O 1
ATOM 2024 N N . GLN B 1 116 ? -8.406 -33.812 -19.109 1 88.62 116 GLN B N 1
ATOM 2025 C CA . GLN B 1 116 ? -9.852 -33.969 -19.188 1 88.62 116 GLN B CA 1
ATOM 2026 C C . GLN B 1 116 ? -10.586 -32.656 -18.953 1 88.62 116 GLN B C 1
ATOM 2028 O O . GLN B 1 116 ? -10.383 -32 -17.938 1 88.62 116 GLN B O 1
ATOM 2033 N N . PRO B 1 117 ? -11.445 -32.25 -19.875 1 87.06 117 PRO B N 1
ATOM 2034 C CA . PRO B 1 117 ? -12.094 -30.938 -19.844 1 87.06 117 PRO B CA 1
ATOM 2035 C C . PRO B 1 117 ? -12.812 -30.672 -18.516 1 87.06 117 PRO B C 1
ATOM 2037 O O . PRO B 1 117 ? -12.789 -29.547 -18.016 1 87.06 117 PRO B O 1
ATOM 2040 N N . ASP B 1 118 ? -13.406 -31.766 -17.875 1 86.94 118 ASP B N 1
ATOM 2041 C CA . ASP B 1 118 ? -14.172 -31.578 -16.656 1 86.94 118 ASP B CA 1
ATOM 2042 C C . ASP B 1 118 ? -13.25 -31.312 -15.461 1 86.94 118 ASP B C 1
ATOM 2044 O O . ASP B 1 118 ? -13.688 -30.797 -14.43 1 86.94 118 ASP B O 1
ATOM 2048 N N . LEU B 1 119 ? -11.898 -31.594 -15.703 1 89.88 119 LEU B N 1
ATOM 2049 C CA . LEU B 1 119 ? -10.977 -31.5 -14.586 1 89.88 119 LEU B CA 1
ATOM 2050 C C . LEU B 1 119 ? -9.961 -30.375 -14.812 1 89.88 119 LEU B C 1
ATOM 2052 O O . LEU B 1 119 ? -9.188 -30.047 -13.914 1 89.88 119 LEU B O 1
ATOM 2056 N N . GLN B 1 120 ? -9.672 -29.703 -15.992 1 88.19 120 GLN B N 1
ATOM 2057 C CA . GLN B 1 120 ? -8.648 -28.734 -16.359 1 88.19 120 GLN B CA 1
ATOM 2058 C C . GLN B 1 120 ? -8.828 -27.422 -15.586 1 88.19 120 GLN B C 1
ATOM 2060 O O . GLN B 1 120 ? -7.848 -26.797 -15.188 1 88.19 120 GLN B O 1
ATOM 2065 N N . ARG B 1 121 ? -9.727 -27 -14.977 1 92.44 121 ARG B N 1
ATOM 2066 C CA . ARG B 1 121 ? -10.062 -25.734 -14.336 1 92.44 121 ARG B CA 1
ATOM 2067 C C . ARG B 1 121 ? -8.953 -24.719 -14.539 1 92.44 121 ARG B C 1
ATOM 2069 O O . ARG B 1 121 ? -7.793 -24.969 -14.219 1 92.44 121 ARG B O 1
ATOM 2076 N N . LYS B 1 122 ? -9.266 -23.594 -15.219 1 96.25 122 LYS B N 1
ATOM 2077 C CA . LYS B 1 122 ? -8.336 -22.484 -15.445 1 96.25 122 LYS B CA 1
ATOM 2078 C C . LYS B 1 122 ? -8.828 -21.203 -14.789 1 96.25 122 LYS B C 1
ATOM 2080 O O . LYS B 1 122 ? -10.023 -20.875 -14.852 1 96.25 122 LYS B O 1
ATOM 2085 N N . MET B 1 123 ? -7.902 -20.578 -14.141 1 97.25 123 MET B N 1
ATOM 2086 C CA . MET B 1 123 ? -8.195 -19.297 -13.484 1 97.25 123 MET B CA 1
ATOM 2087 C C . MET B 1 123 ? -7.27 -18.203 -13.992 1 97.25 123 MET B C 1
ATOM 2089 O O . MET B 1 123 ? -6.074 -18.438 -14.188 1 97.25 123 MET B O 1
ATOM 2093 N N . LEU B 1 124 ? -7.816 -17.031 -14.359 1 98.69 124 LEU B N 1
ATOM 2094 C CA . LEU B 1 124 ? -7.016 -15.828 -14.586 1 98.69 124 LEU B CA 1
ATOM 2095 C C . LEU B 1 124 ? -6.883 -15.008 -13.305 1 98.69 124 LEU B C 1
ATOM 2097 O O . LEU B 1 124 ? -7.883 -14.555 -12.75 1 98.69 124 LEU B O 1
ATOM 2101 N N . CYS B 1 125 ? -5.664 -14.875 -12.898 1 98.75 125 CYS B N 1
ATOM 2102 C CA . CYS B 1 125 ? -5.422 -14.242 -11.609 1 98.75 125 CYS B CA 1
ATOM 2103 C C . CYS B 1 125 ? -4.52 -13.023 -11.758 1 98.75 125 CYS B C 1
ATOM 2105 O O . CYS B 1 125 ? -3.568 -13.039 -12.547 1 98.75 125 CYS B O 1
ATOM 2107 N N . SER B 1 126 ? -4.77 -11.961 -11.016 1 98.88 126 SER B N 1
ATOM 2108 C CA . SER B 1 126 ? -3.914 -10.789 -10.844 1 98.88 126 SER B CA 1
ATOM 2109 C C . SER B 1 126 ? -3.332 -10.734 -9.438 1 98.88 126 SER B C 1
ATOM 2111 O O . SER B 1 126 ? -4.07 -10.734 -8.453 1 98.88 126 SER B O 1
ATOM 2113 N N . PHE B 1 127 ? -2.025 -10.75 -9.375 1 98.81 127 PHE B N 1
ATOM 2114 C CA . PHE B 1 127 ? -1.327 -10.703 -8.094 1 98.81 127 PHE B CA 1
ATOM 2115 C C . PHE B 1 127 ? -0.532 -9.406 -7.961 1 98.81 127 PHE B C 1
ATOM 2117 O O . PHE B 1 127 ? 0.089 -8.953 -8.922 1 98.81 127 PHE B O 1
ATOM 2124 N N . GLU B 1 128 ? -0.528 -8.781 -6.816 1 98.44 128 GLU B N 1
ATOM 2125 C CA . GLU B 1 128 ? 0.389 -7.727 -6.395 1 98.44 128 GLU B CA 1
ATOM 2126 C C . GLU B 1 128 ? 1.294 -8.203 -5.262 1 98.44 128 GLU B C 1
ATOM 2128 O O . GLU B 1 128 ? 0.818 -8.516 -4.172 1 98.44 128 GLU B O 1
ATOM 2133 N N . ILE B 1 129 ? 2.561 -8.242 -5.582 1 98.25 129 ILE B N 1
ATOM 2134 C CA . ILE B 1 129 ? 3.545 -8.805 -4.664 1 98.25 129 ILE B CA 1
ATOM 2135 C C . ILE B 1 129 ? 4.555 -7.727 -4.27 1 98.25 129 ILE B C 1
ATOM 2137 O O . ILE B 1 129 ? 4.973 -6.922 -5.105 1 98.25 129 ILE B O 1
ATOM 2141 N N . TYR B 1 130 ? 4.945 -7.676 -2.99 1 95.25 130 TYR B N 1
ATOM 2142 C CA . TYR B 1 130 ? 5.953 -6.754 -2.469 1 95.25 130 TYR B CA 1
ATOM 2143 C C . TYR B 1 130 ? 7.176 -7.512 -1.97 1 95.25 130 TYR B C 1
ATOM 2145 O O . TYR B 1 130 ? 7.059 -8.414 -1.133 1 95.25 130 TYR B O 1
ATOM 2153 N N . SER B 1 131 ? 8.312 -7.137 -2.574 1 96.25 131 SER B N 1
ATOM 2154 C CA . SER B 1 131 ? 9.562 -7.789 -2.213 1 96.25 131 SER B CA 1
ATOM 2155 C C . SER B 1 131 ? 10.586 -6.781 -1.701 1 96.25 131 SER B C 1
ATOM 2157 O O . SER B 1 131 ? 10.734 -5.699 -2.273 1 96.25 131 SER B O 1
ATOM 2159 N N . VAL B 1 132 ? 11.164 -7.199 -0.559 1 90.56 132 VAL B N 1
ATOM 2160 C CA . VAL B 1 132 ? 12.289 -6.449 -0.012 1 90.56 132 VAL B CA 1
ATOM 2161 C C . VAL B 1 132 ? 13.531 -7.344 0.042 1 90.56 132 VAL B C 1
ATOM 2163 O O . VAL B 1 132 ? 13.82 -7.949 1.076 1 90.56 132 VAL B O 1
ATOM 2166 N N . PRO B 1 133 ? 14.227 -7.258 -1 1 89.25 133 PRO B N 1
ATOM 2167 C CA . PRO B 1 133 ? 15.289 -8.258 -1.159 1 89.25 133 PRO B CA 1
ATOM 2168 C C . PRO B 1 133 ? 16.328 -8.203 -0.044 1 89.25 133 PRO B C 1
ATOM 2170 O O . PRO B 1 133 ? 16.781 -9.242 0.441 1 89.25 133 PRO B O 1
ATOM 2173 N N . TRP B 1 134 ? 16.688 -7.07 0.473 1 85.69 134 TRP B N 1
ATOM 2174 C CA . TRP B 1 134 ? 17.766 -6.938 1.456 1 85.69 134 TRP B CA 1
ATOM 2175 C C . TRP B 1 134 ? 17.297 -7.402 2.832 1 85.69 134 TRP B C 1
ATOM 2177 O O . TRP B 1 134 ? 18.125 -7.637 3.723 1 85.69 134 TRP B O 1
ATOM 2187 N N . LEU B 1 135 ? 16.031 -7.602 2.961 1 86.25 135 LEU B N 1
ATOM 2188 C CA . LEU B 1 135 ? 15.484 -8.148 4.199 1 86.25 135 LEU B CA 1
ATOM 2189 C C . LEU B 1 135 ? 14.969 -9.57 3.992 1 86.25 135 LEU B C 1
ATOM 2191 O O . LEU B 1 135 ? 14.461 -10.188 4.926 1 86.25 135 LEU B O 1
ATOM 2195 N N . ASN B 1 136 ? 15.047 -10.055 2.736 1 89.94 136 ASN B N 1
ATOM 2196 C CA . ASN B 1 136 ? 14.516 -11.367 2.373 1 89.94 136 ASN B CA 1
ATOM 2197 C C . ASN B 1 136 ? 13.047 -11.508 2.76 1 89.94 136 ASN B C 1
ATOM 2199 O O . ASN B 1 136 ? 12.641 -12.516 3.338 1 89.94 136 ASN B O 1
ATOM 2203 N N . LYS B 1 137 ? 12.344 -10.453 2.557 1 93.19 137 LYS B N 1
ATOM 2204 C CA . LYS B 1 137 ? 10.914 -10.43 2.84 1 93.19 137 LYS B CA 1
ATOM 2205 C C . LYS B 1 137 ? 10.102 -10.344 1.551 1 93.19 137 LYS B C 1
ATOM 2207 O O . LYS B 1 137 ? 10.477 -9.633 0.619 1 93.19 137 LYS B O 1
ATOM 2212 N N . ILE B 1 138 ? 9.023 -11.109 1.523 1 95.5 138 ILE B N 1
ATOM 2213 C CA . ILE B 1 138 ? 8.102 -11.102 0.392 1 95.5 138 ILE B CA 1
ATOM 2214 C C . ILE B 1 138 ? 6.672 -11.305 0.889 1 95.5 138 ILE B C 1
ATOM 2216 O O . ILE B 1 138 ? 6.43 -12.086 1.81 1 95.5 138 ILE B O 1
ATOM 2220 N N . SER B 1 139 ? 5.785 -10.469 0.355 1 96.44 139 SER B N 1
ATOM 2221 C CA . SER B 1 139 ? 4.402 -10.562 0.811 1 96.44 139 SER B CA 1
ATOM 2222 C C . SER B 1 139 ? 3.428 -10.383 -0.347 1 96.44 139 SER B C 1
ATOM 2224 O O . SER B 1 139 ? 3.742 -9.719 -1.334 1 96.44 139 SER B O 1
ATOM 2226 N N . LEU B 1 140 ? 2.277 -11.023 -0.223 1 97.81 140 LEU B N 1
ATOM 2227 C CA . LEU B 1 140 ? 1.185 -10.852 -1.174 1 97.81 140 LEU B CA 1
ATOM 2228 C C . LEU B 1 140 ? 0.265 -9.711 -0.741 1 97.81 140 LEU B C 1
ATOM 2230 O O . LEU B 1 140 ? -0.402 -9.805 0.292 1 97.81 140 LEU B O 1
ATOM 2234 N N . LEU B 1 141 ? 0.226 -8.672 -1.533 1 94.56 141 LEU B N 1
ATOM 2235 C CA . LEU B 1 141 ? -0.581 -7.516 -1.171 1 94.56 141 LEU B CA 1
ATOM 2236 C C . LEU B 1 141 ? -2.018 -7.68 -1.653 1 94.56 141 LEU B C 1
ATOM 2238 O O . LEU B 1 141 ? -2.959 -7.305 -0.952 1 94.56 141 LEU B O 1
ATOM 2242 N N . LYS B 1 142 ? -2.186 -8.086 -2.842 1 96.69 142 LYS B N 1
ATOM 2243 C CA . LYS B 1 142 ? -3.502 -8.273 -3.443 1 96.69 142 LYS B CA 1
ATOM 2244 C C . LYS B 1 142 ? -3.533 -9.516 -4.324 1 96.69 142 LYS B C 1
ATOM 2246 O O . LYS B 1 142 ? -2.533 -9.859 -4.957 1 96.69 142 LYS B O 1
ATOM 2251 N N . SER B 1 143 ? -4.641 -10.164 -4.352 1 98.25 143 SER B N 1
ATOM 2252 C CA . SER B 1 143 ? -4.895 -11.312 -5.227 1 98.25 143 SER B CA 1
ATOM 2253 C C . SER B 1 143 ? -6.348 -11.336 -5.691 1 98.25 143 SER B C 1
ATOM 2255 O O . SER B 1 143 ? -7.27 -11.312 -4.871 1 98.25 143 SER B O 1
ATOM 2257 N N . ASP B 1 144 ? -6.539 -11.32 -6.953 1 98.44 144 ASP B N 1
ATOM 2258 C CA . ASP B 1 144 ? -7.863 -11.422 -7.562 1 98.44 144 ASP B CA 1
ATOM 2259 C C . ASP B 1 144 ? -7.879 -12.461 -8.68 1 98.44 144 ASP B C 1
ATOM 2261 O O . ASP B 1 144 ? -7.035 -12.43 -9.578 1 98.44 144 ASP B O 1
ATOM 2265 N N . CYS B 1 145 ? -8.898 -13.367 -8.5 1 97.94 145 CYS B N 1
ATOM 2266 C CA . CYS B 1 145 ? -8.945 -14.445 -9.477 1 97.94 145 CYS B CA 1
ATOM 2267 C C . CYS B 1 145 ? -10.359 -14.633 -10.023 1 97.94 145 CYS B C 1
ATOM 2269 O O . CYS B 1 145 ? -11.336 -14.438 -9.297 1 97.94 145 CYS B O 1
ATOM 2271 N N . GLN B 1 146 ? -10.445 -14.992 -11.281 1 97.62 146 GLN B N 1
ATOM 2272 C CA . GLN B 1 146 ? -11.703 -15.328 -11.93 1 97.62 146 GLN B CA 1
ATOM 2273 C C . GLN B 1 146 ? -11.547 -16.531 -12.852 1 97.62 146 GLN B C 1
ATOM 2275 O O . GLN B 1 146 ? -10.445 -16.828 -13.32 1 97.62 146 GLN B O 1
ATOM 2280 N N . ASN B 1 147 ? -12.727 -17.141 -13.031 1 95.06 147 ASN B N 1
ATOM 2281 C CA . ASN B 1 147 ? -12.695 -18.266 -13.953 1 95.06 147 ASN B CA 1
ATOM 2282 C C . ASN B 1 147 ? -12.297 -17.828 -15.359 1 95.06 147 ASN B C 1
ATOM 2284 O O . ASN B 1 147 ? -12.727 -16.766 -15.828 1 95.06 147 ASN B O 1
ATOM 2288 N N . ALA B 1 148 ? -11.445 -18.734 -15.922 1 92.5 148 ALA B N 1
ATOM 2289 C CA . ALA B 1 148 ? -11.008 -18.453 -17.281 1 92.5 148 ALA B CA 1
ATOM 2290 C C . ALA B 1 148 ? -11.492 -19.531 -18.25 1 92.5 148 ALA B C 1
ATOM 2292 O O . ALA B 1 148 ? -11.68 -20.672 -17.859 1 92.5 148 ALA B O 1
#

Foldseek 3Di:
DDDPPPDDPPPPPPPPPPPPPPPVPPPPPPVPPPPPPQFDKDWDDCPDPVNVVVQVVVQVVVQVPDPDPDRDHDPDDPTDIDGHDDWDKDKDWDKDWDFPDDPPDDPPVPGHADPDPVHGWIKTKIWIKTDDVVVRDIDTDDMDIDTD/DDPPPVPPPPPPPPPPPPPPPPVVVPPPP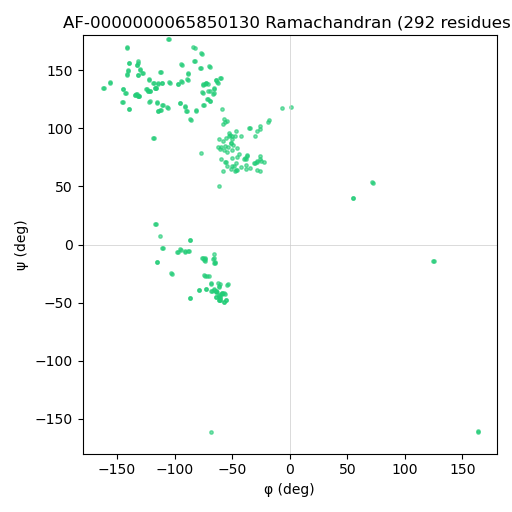PVPPPPPPQFDKDWDDCPDPVNVVVQVVVQVVVQVPDPDPDRDHDPDDPTDIDGHDDWDKDKDWDKDWDFPDDPPDDPPVPGHADPDPVHTWIKTKIWIKTDDVVVRDIDTDDMDIDTD

Radius of gyration: 39.85 Å; Cα contacts (8 Å, |Δi|>4): 472; chains: 2; bounding box: 84×68×190 Å